Protein AF-A0A8H7LT06-F1 (afdb_monomer_lite)

Organism: NCBI:txid456999

InterPro domains:
  IPR001623 DnaJ domain [PF00226] (2-42)
  IPR001623 DnaJ domain [PS50076] (1-45)
  IPR001623 DnaJ domain [cd06257] (2-34)
  IPR018253 DnaJ domain, conserved site [PS00636] (22-41)
  IPR036869 Chaperone J-domain superfamily [G3DSA:1.10.287.110] (1-62)
  IPR036869 Chaperone J-domain superfamily [SSF46565] (3-57)
  IPR052812 Plant DnaJ domain-containing protein [PTHR44272] (6-114)

Structure (mmCIF, N/CA/C/O backbone):
data_AF-A0A8H7LT06-F1
#
_entry.id   AF-A0A8H7LT06-F1
#
loop_
_atom_site.group_PDB
_atom_site.id
_atom_site.type_symbol
_atom_site.label_atom_id
_atom_site.label_alt_id
_atom_site.label_comp_id
_atom_site.label_asym_id
_atom_site.label_entity_id
_atom_site.label_seq_id
_atom_site.pdbx_PDB_ins_code
_atom_site.Cartn_x
_atom_site.Cartn_y
_atom_site.Cartn_z
_atom_site.occupancy
_atom_site.B_iso_or_equiv
_atom_site.auth_seq_id
_atom_site.auth_comp_id
_atom_si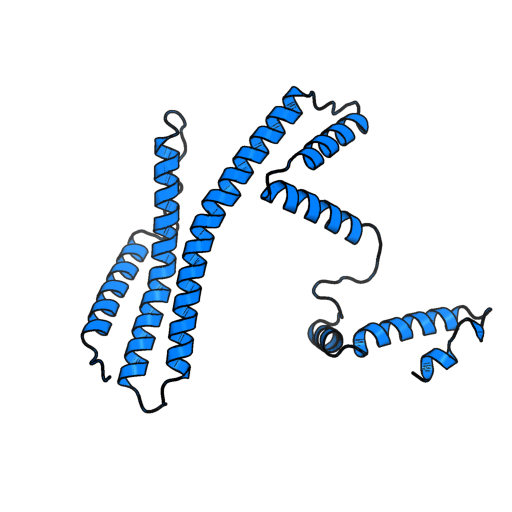te.auth_asym_id
_atom_site.auth_atom_id
_atom_site.pdbx_PDB_model_num
ATOM 1 N N . MET A 1 1 ? -26.380 -36.349 -7.186 1.00 56.47 1 MET A N 1
ATOM 2 C CA . MET A 1 1 ? -27.753 -36.186 -6.645 1.00 56.47 1 MET A CA 1
ATOM 3 C C . MET A 1 1 ? -28.389 -37.474 -6.086 1.00 56.47 1 MET A C 1
ATOM 5 O O . MET A 1 1 ? -29.193 -37.377 -5.169 1.00 56.47 1 MET A O 1
ATOM 9 N N . ASN A 1 2 ? -28.060 -38.679 -6.581 1.00 67.75 2 ASN A N 1
ATOM 10 C CA . ASN A 1 2 ? -28.778 -39.914 -6.198 1.00 67.75 2 ASN A CA 1
ATOM 11 C C . ASN A 1 2 ? -28.515 -40.418 -4.765 1.00 67.75 2 ASN A C 1
ATOM 13 O O . ASN A 1 2 ? -29.384 -41.060 -4.184 1.00 67.75 2 ASN A O 1
ATOM 17 N N . MET A 1 3 ? -27.361 -40.104 -4.169 1.00 68.69 3 MET A N 1
ATOM 18 C CA . MET A 1 3 ? -26.998 -40.601 -2.833 1.00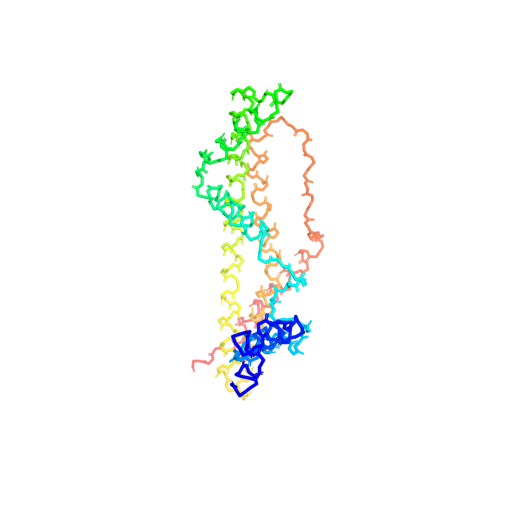 68.69 3 MET A CA 1
ATOM 19 C C . MET A 1 3 ? -27.694 -39.832 -1.691 1.00 68.69 3 MET A C 1
ATOM 21 O O . MET A 1 3 ? -28.082 -40.449 -0.704 1.00 68.69 3 MET A O 1
ATOM 25 N N . CYS A 1 4 ? -27.984 -38.530 -1.845 1.00 68.50 4 CYS A N 1
ATOM 26 C CA . CYS A 1 4 ? -28.682 -37.746 -0.809 1.00 68.50 4 CYS A CA 1
ATOM 27 C C . CYS A 1 4 ? -30.119 -38.239 -0.585 1.00 68.50 4 CYS A C 1
ATOM 29 O O . CYS A 1 4 ? -30.617 -38.223 0.533 1.00 68.50 4 CYS A O 1
ATOM 31 N N . ARG A 1 5 ? -30.768 -38.761 -1.636 1.00 75.19 5 ARG A N 1
ATOM 32 C CA . ARG A 1 5 ? -32.115 -39.360 -1.562 1.00 75.19 5 ARG A CA 1
ATOM 33 C C . ARG A 1 5 ? -32.135 -40.741 -0.894 1.00 75.19 5 ARG A C 1
ATOM 35 O O . ARG A 1 5 ? -33.222 -41.236 -0.585 1.00 75.19 5 ARG A O 1
ATOM 42 N N . ARG A 1 6 ? -30.967 -41.378 -0.729 1.00 77.69 6 ARG A N 1
ATOM 43 C CA . ARG A 1 6 ? -30.804 -42.699 -0.096 1.00 77.69 6 ARG A CA 1
ATOM 44 C C . ARG A 1 6 ? -30.549 -42.605 1.404 1.00 77.69 6 ARG A C 1
ATOM 46 O O . ARG A 1 6 ? -30.940 -43.524 2.100 1.00 77.69 6 ARG A O 1
ATOM 53 N N . CYS A 1 7 ? -29.952 -41.516 1.882 1.00 74.94 7 CYS A N 1
ATOM 54 C CA . CYS A 1 7 ? -29.653 -41.311 3.305 1.00 74.94 7 CYS A CA 1
ATOM 55 C C . CYS A 1 7 ? -30.493 -40.186 3.929 1.00 74.94 7 CYS A C 1
ATOM 57 O O . CYS A 1 7 ? -30.133 -39.664 4.974 1.00 74.94 7 CYS A O 1
ATOM 59 N N . HIS A 1 8 ? -31.570 -39.756 3.266 1.00 80.50 8 HIS A N 1
ATOM 60 C CA . HIS A 1 8 ? -32.368 -38.630 3.739 1.00 80.50 8 HIS A CA 1
ATOM 61 C C . HIS A 1 8 ? -33.003 -38.956 5.105 1.00 80.50 8 HIS A C 1
ATOM 63 O O . HIS A 1 8 ? -33.613 -40.025 5.221 1.00 80.50 8 HIS A O 1
ATOM 69 N N . PRO A 1 9 ? -32.914 -38.057 6.103 1.00 80.00 9 PRO A N 1
ATOM 70 C CA . PRO A 1 9 ? -33.387 -38.324 7.466 1.00 80.00 9 PRO A CA 1
ATOM 71 C C . PRO A 1 9 ? -34.885 -38.664 7.525 1.00 80.00 9 PRO A C 1
ATOM 73 O O . PRO A 1 9 ? -35.295 -39.492 8.326 1.00 80.00 9 PRO A O 1
ATOM 76 N N . ASP A 1 10 ? -35.683 -38.123 6.602 1.00 83.00 10 ASP A N 1
ATOM 77 C CA . ASP A 1 10 ? -37.120 -38.425 6.458 1.00 83.00 10 ASP A CA 1
ATOM 78 C C . ASP A 1 10 ? -37.425 -39.907 6.159 1.00 83.00 10 ASP A C 1
ATOM 80 O O . ASP A 1 10 ? -38.465 -40.429 6.541 1.00 83.00 10 ASP A O 1
ATOM 84 N N . LYS A 1 11 ? -36.507 -40.626 5.497 1.00 79.12 11 LYS A N 1
ATOM 85 C CA . LYS A 1 11 ? -36.688 -42.059 5.203 1.00 79.12 11 LYS A CA 1
ATOM 86 C C . LYS A 1 11 ? -36.216 -42.971 6.331 1.00 79.12 11 LYS A C 1
ATOM 88 O O . LYS A 1 11 ? -36.628 -44.126 6.377 1.00 79.12 11 LYS A O 1
ATOM 93 N N . PHE A 1 12 ? -35.338 -42.473 7.199 1.00 77.00 12 PHE A N 1
ATOM 94 C CA . PHE A 1 12 ? -34.706 -43.244 8.269 1.00 77.00 12 PHE A CA 1
ATOM 95 C C . PHE A 1 12 ? -34.648 -42.419 9.568 1.00 77.00 12 PHE A C 1
ATOM 97 O O . PHE A 1 12 ? -33.559 -42.089 10.036 1.00 77.00 12 PHE A O 1
ATOM 104 N N . PRO A 1 13 ? -35.805 -42.073 10.163 1.00 73.25 13 PRO A N 1
ATOM 105 C CA . PRO A 1 13 ? -35.871 -41.152 11.303 1.00 73.25 13 PRO A CA 1
ATOM 106 C C . PRO A 1 13 ? -35.233 -41.699 12.591 1.00 73.25 13 PRO A C 1
ATOM 108 O O . PRO A 1 13 ? -34.804 -40.919 13.435 1.00 73.25 13 PRO A O 1
ATOM 111 N N . ASN A 1 14 ? -35.120 -43.024 12.731 1.00 75.62 14 ASN A N 1
ATOM 112 C CA . ASN A 1 14 ? -34.588 -43.681 13.933 1.00 75.62 14 ASN A CA 1
ATOM 113 C C . ASN A 1 14 ? -33.136 -44.168 13.777 1.00 75.62 14 ASN A C 1
ATOM 115 O O . ASN A 1 14 ? -32.608 -44.805 14.685 1.00 75.62 14 ASN A O 1
ATOM 119 N N . GLU A 1 15 ? -32.489 -43.889 12.640 1.00 81.88 15 GLU A N 1
ATOM 120 C CA . GLU A 1 15 ? -31.144 -44.381 12.334 1.00 81.88 15 GLU A CA 1
ATOM 121 C C . GLU A 1 15 ? -30.130 -43.221 12.398 1.00 81.88 15 GLU A C 1
ATOM 123 O O . GLU A 1 15 ? -29.965 -42.478 11.423 1.00 81.88 15 GLU A O 1
ATOM 128 N N . PRO A 1 16 ? -29.403 -43.035 13.514 1.00 79.69 16 PRO A N 1
ATOM 129 C CA . PRO A 1 16 ? -28.494 -41.896 13.675 1.00 79.69 16 PRO A CA 1
ATOM 130 C C . PRO A 1 16 ? -27.351 -41.895 12.645 1.00 79.69 16 PRO A C 1
ATOM 132 O O . PRO A 1 16 ? -26.866 -40.836 12.241 1.00 79.69 16 PRO A O 1
ATOM 135 N N . LEU A 1 17 ? -26.952 -43.074 12.154 1.00 79.94 17 LEU A N 1
ATOM 136 C CA . LEU A 1 17 ? -25.915 -43.221 11.131 1.00 79.94 17 LEU A CA 1
ATOM 137 C C . LEU A 1 17 ? -26.340 -42.654 9.767 1.00 79.94 17 LEU A C 1
ATOM 139 O O . LEU A 1 17 ? -25.490 -42.144 9.030 1.00 79.94 17 LEU A O 1
ATOM 143 N N . ALA A 1 18 ? -27.636 -42.684 9.437 1.00 79.94 18 ALA A N 1
ATOM 144 C CA . ALA A 1 18 ? -28.153 -42.122 8.190 1.00 79.94 18 ALA A CA 1
ATOM 145 C C . ALA A 1 18 ? -28.014 -40.592 8.172 1.00 79.94 18 ALA A C 1
ATOM 147 O O . ALA A 1 18 ? -27.566 -40.024 7.173 1.00 79.94 18 ALA A O 1
ATOM 148 N N . THR A 1 19 ? -28.289 -39.939 9.303 1.00 79.06 19 THR A N 1
ATOM 149 C CA . THR A 1 19 ? -28.116 -38.490 9.483 1.00 79.06 19 THR A CA 1
ATOM 150 C C . THR A 1 19 ? -26.653 -38.076 9.338 1.00 79.06 19 THR A C 1
ATOM 152 O O . THR A 1 19 ? -26.348 -37.138 8.600 1.00 79.06 19 THR A O 1
ATOM 155 N N . VAL A 1 20 ? -25.725 -38.814 9.958 1.00 81.31 20 VAL A N 1
ATOM 156 C CA . VAL A 1 20 ? -24.280 -38.551 9.825 1.00 81.31 20 VAL A CA 1
ATOM 157 C C . VAL A 1 20 ? -23.819 -38.733 8.376 1.00 81.31 20 VAL A C 1
ATOM 159 O O . VAL A 1 20 ? -23.067 -37.912 7.845 1.00 81.31 20 VAL A O 1
ATOM 162 N N . ALA A 1 21 ? -24.286 -39.784 7.699 1.00 82.88 21 ALA A N 1
ATOM 163 C CA . ALA A 1 21 ? -23.972 -40.010 6.292 1.00 82.88 21 ALA A CA 1
ATOM 164 C C . ALA A 1 21 ? -24.520 -38.887 5.392 1.00 82.88 21 ALA A C 1
ATOM 166 O O . ALA A 1 21 ? -23.824 -38.434 4.481 1.00 82.88 21 ALA A O 1
ATOM 167 N N . PHE A 1 22 ? -25.733 -38.397 5.664 1.00 83.12 22 PHE A N 1
ATOM 168 C CA . PHE A 1 22 ? -26.338 -37.284 4.935 1.00 83.12 22 PHE A CA 1
ATOM 169 C C . PHE A 1 22 ? -25.562 -35.977 5.117 1.00 83.12 22 PHE A C 1
ATOM 171 O O . PHE A 1 22 ? -25.325 -35.264 4.140 1.00 83.12 22 PHE A O 1
ATOM 178 N N . GLN A 1 23 ? -25.120 -35.682 6.340 1.00 82.88 23 GLN A N 1
ATOM 179 C CA . GLN A 1 23 ? -24.294 -34.511 6.638 1.00 82.88 23 GLN A CA 1
ATOM 180 C C . GLN A 1 23 ? -22.964 -34.559 5.878 1.00 82.88 23 GLN A C 1
ATOM 182 O O . GLN A 1 23 ? -22.628 -33.611 5.167 1.00 82.88 23 GLN A O 1
ATOM 187 N N . LYS A 1 24 ? -22.251 -35.694 5.934 1.00 82.94 24 LYS A N 1
ATOM 188 C CA . LYS A 1 24 ? -20.988 -35.886 5.198 1.00 82.94 24 LYS A CA 1
ATOM 189 C C . LYS A 1 24 ? -21.166 -35.715 3.693 1.00 82.94 24 LYS A C 1
ATOM 191 O O . LYS A 1 24 ? -20.345 -35.085 3.032 1.00 82.94 24 LYS A O 1
ATOM 196 N N . LEU A 1 25 ? -22.252 -36.255 3.148 1.00 84.31 25 LEU A N 1
ATOM 197 C CA . LEU A 1 25 ? -22.541 -36.165 1.723 1.00 84.31 25 LEU A CA 1
ATOM 198 C C . LEU A 1 25 ? -22.924 -34.741 1.293 1.00 84.31 25 LEU A C 1
ATOM 200 O O . LEU A 1 25 ? -22.527 -34.300 0.216 1.00 84.31 25 LEU A O 1
ATOM 204 N N . SER A 1 26 ? -23.666 -34.022 2.136 1.00 81.56 26 SER A N 1
ATOM 205 C CA . SER A 1 26 ? -24.045 -32.626 1.894 1.00 81.56 26 SER A CA 1
ATOM 206 C C . SER A 1 26 ? -22.821 -31.712 1.898 1.00 81.56 26 SER A C 1
ATOM 208 O O . SER A 1 26 ? -22.691 -30.866 1.015 1.00 81.56 26 SER A O 1
ATOM 210 N N . TYR A 1 27 ? -21.887 -31.942 2.826 1.00 81.00 27 TYR A N 1
ATOM 211 C CA . TYR A 1 27 ? -20.600 -31.249 2.866 1.00 81.00 27 TYR A CA 1
ATOM 212 C C . TYR A 1 27 ? -19.743 -31.553 1.629 1.00 81.00 27 TYR A C 1
ATOM 214 O O . TYR A 1 27 ? -19.271 -30.643 0.956 1.00 81.00 27 TYR A O 1
ATOM 222 N N . ALA A 1 28 ? -19.596 -32.829 1.260 1.00 85.81 28 ALA A N 1
ATOM 223 C CA . ALA A 1 28 ? -18.846 -33.195 0.058 1.00 85.81 28 ALA A CA 1
ATOM 224 C C . ALA A 1 28 ? -19.434 -32.538 -1.202 1.00 85.81 28 ALA A C 1
ATOM 226 O O . ALA A 1 28 ? -18.695 -32.076 -2.069 1.00 85.81 28 ALA A O 1
ATOM 227 N N . TYR A 1 29 ? -20.764 -32.458 -1.298 1.00 84.50 29 TYR A N 1
ATOM 228 C CA . TYR A 1 29 ? -21.418 -31.794 -2.418 1.00 84.50 29 TYR A CA 1
ATOM 229 C C . TYR A 1 29 ? -21.155 -30.285 -2.431 1.00 84.50 29 TYR A C 1
ATOM 231 O O . TYR A 1 29 ? -20.789 -29.780 -3.483 1.00 84.50 29 TYR A O 1
ATOM 239 N N . SER A 1 30 ? -21.272 -29.576 -1.303 1.00 82.62 30 SER A N 1
ATOM 240 C CA . SER A 1 30 ? -21.053 -28.119 -1.256 1.00 82.62 30 SER A CA 1
ATOM 241 C C . SER A 1 30 ? -19.624 -27.703 -1.631 1.00 82.62 30 SER A C 1
ATOM 243 O O . SER A 1 30 ? -19.417 -26.602 -2.145 1.00 82.62 30 SER A O 1
ATOM 245 N N . VAL A 1 31 ? -18.650 -28.592 -1.414 1.00 82.44 31 VAL A N 1
ATOM 246 C CA . VAL A 1 31 ? -17.250 -28.415 -1.818 1.00 82.44 31 VAL A CA 1
ATOM 247 C C . VAL A 1 31 ? -17.033 -28.768 -3.289 1.00 82.44 31 VAL A C 1
ATOM 249 O O . VAL A 1 31 ? -16.426 -27.999 -4.029 1.00 82.44 31 VAL A O 1
ATOM 252 N N . LEU A 1 32 ? -17.520 -29.931 -3.728 1.00 84.69 32 LEU A N 1
ATOM 253 C CA . LEU A 1 32 ? -17.211 -30.472 -5.055 1.00 84.69 32 LEU A CA 1
ATOM 254 C C . LEU A 1 32 ? -18.129 -29.947 -6.167 1.00 84.69 32 LEU A C 1
ATOM 256 O O . LEU A 1 32 ? -17.790 -30.096 -7.341 1.00 84.69 32 LEU A O 1
ATOM 260 N N . SER A 1 33 ? -19.280 -29.354 -5.830 1.00 85.50 33 SER A N 1
ATOM 261 C CA . SER A 1 33 ? -20.216 -28.795 -6.814 1.00 85.50 33 SER A CA 1
ATOM 262 C C . SER A 1 33 ? -19.709 -27.504 -7.453 1.00 85.50 33 SER A C 1
ATOM 264 O O . SER A 1 33 ? -20.085 -27.197 -8.581 1.00 85.50 33 SER A O 1
ATOM 266 N N . ASP A 1 34 ? -18.873 -26.742 -6.743 1.00 83.88 34 ASP A N 1
ATOM 267 C CA . ASP A 1 34 ? -18.268 -25.508 -7.241 1.00 83.88 34 ASP A CA 1
ATOM 268 C C . ASP A 1 34 ? -16.826 -25.777 -7.698 1.00 83.88 34 ASP A C 1
ATOM 270 O O . ASP A 1 34 ? -15.968 -26.189 -6.915 1.00 83.88 34 ASP A O 1
ATOM 274 N N . ASN A 1 35 ? -16.540 -25.505 -8.976 1.00 84.06 35 ASN A N 1
ATOM 275 C CA . ASN A 1 35 ? -15.214 -25.696 -9.570 1.00 84.06 35 ASN A CA 1
ATOM 276 C C . ASN A 1 35 ? -14.108 -24.916 -8.845 1.00 84.06 35 ASN A C 1
ATOM 278 O O . ASN A 1 35 ? -12.959 -25.363 -8.826 1.00 84.06 35 ASN A O 1
ATOM 282 N N . ARG A 1 36 ? -14.424 -23.762 -8.249 1.00 77.81 36 ARG A N 1
ATOM 283 C CA . ARG A 1 36 ? -13.451 -22.963 -7.498 1.00 77.81 36 ARG A CA 1
ATOM 284 C C . ARG A 1 36 ? -13.118 -23.613 -6.155 1.00 77.81 36 ARG A C 1
ATOM 286 O O . ARG A 1 36 ? -11.940 -23.750 -5.835 1.00 77.81 36 ARG A O 1
ATOM 293 N N . LYS A 1 37 ? -14.134 -24.040 -5.398 1.00 78.12 37 LYS A N 1
ATOM 294 C CA . LYS A 1 37 ? -13.964 -24.697 -4.088 1.00 78.12 37 LYS A CA 1
ATOM 295 C C . LYS A 1 37 ? -13.303 -26.065 -4.215 1.00 78.12 37 LYS A C 1
ATOM 297 O O . LYS A 1 37 ? -12.428 -26.398 -3.421 1.00 78.12 37 LYS A O 1
ATOM 302 N N . ARG A 1 38 ? -13.642 -26.808 -5.270 1.00 85.75 38 ARG A N 1
ATOM 303 C CA . ARG A 1 38 ? -12.991 -28.073 -5.612 1.00 85.75 38 ARG A CA 1
ATOM 304 C C . ARG A 1 38 ? -11.494 -27.901 -5.850 1.00 85.75 38 ARG A C 1
ATOM 306 O O . ARG A 1 38 ? -10.708 -28.610 -5.239 1.00 85.75 38 ARG A O 1
ATOM 313 N N . ARG A 1 39 ? -11.094 -26.934 -6.685 1.00 82.00 39 ARG A N 1
ATOM 314 C CA . ARG A 1 39 ? -9.668 -26.656 -6.929 1.00 82.00 39 ARG A CA 1
ATOM 315 C C . ARG A 1 39 ? -8.923 -26.319 -5.644 1.00 82.00 39 ARG A C 1
ATOM 317 O O . ARG A 1 39 ? -7.794 -26.754 -5.487 1.00 82.00 39 ARG A O 1
ATOM 324 N N . LEU A 1 40 ? -9.555 -25.568 -4.744 1.00 79.00 40 LEU A N 1
ATOM 325 C CA . LEU A 1 40 ? -8.951 -25.190 -3.470 1.00 79.00 40 LEU A CA 1
ATOM 326 C C . LEU A 1 40 ? -8.777 -26.390 -2.527 1.00 79.00 40 LEU A C 1
ATOM 328 O O . LEU A 1 40 ? -7.721 -26.542 -1.918 1.00 79.00 40 LEU A O 1
ATOM 332 N N . TYR A 1 41 ? -9.777 -27.274 -2.474 1.00 80.25 41 TYR A N 1
ATOM 333 C CA . TYR A 1 41 ? -9.698 -28.541 -1.748 1.00 80.25 41 TYR A CA 1
ATOM 334 C C . TYR A 1 41 ? -8.596 -29.448 -2.301 1.00 80.25 41 TYR A C 1
ATOM 336 O O . TYR A 1 41 ? -7.799 -29.980 -1.532 1.00 80.25 41 TYR A O 1
ATOM 344 N N . ASP A 1 42 ? -8.505 -29.566 -3.626 1.00 84.75 42 ASP A N 1
ATOM 345 C CA . ASP A 1 42 ? -7.505 -30.400 -4.295 1.00 84.75 42 ASP A CA 1
ATOM 346 C C . ASP A 1 42 ? -6.067 -29.886 -4.062 1.00 84.75 42 ASP A C 1
ATOM 348 O O . ASP A 1 42 ? -5.135 -30.687 -4.026 1.00 84.75 42 ASP A O 1
ATOM 352 N N . THR A 1 43 ? -5.863 -28.572 -3.876 1.00 76.75 43 THR A N 1
ATOM 353 C CA . THR A 1 43 ? -4.531 -27.992 -3.617 1.00 76.75 43 THR A CA 1
ATOM 354 C C . THR A 1 43 ? -4.152 -27.939 -2.140 1.00 76.75 43 THR A C 1
ATOM 356 O O . THR A 1 43 ? -2.983 -28.128 -1.814 1.00 76.75 43 THR A O 1
ATOM 359 N N . ASN A 1 44 ? -5.108 -27.667 -1.246 1.00 74.00 44 ASN A N 1
ATOM 360 C CA . ASN A 1 44 ? -4.826 -27.351 0.161 1.00 74.00 44 ASN A CA 1
ATOM 361 C C . ASN A 1 44 ? -5.307 -28.437 1.136 1.00 74.00 44 ASN A C 1
ATOM 363 O O . ASN A 1 44 ? -5.055 -28.339 2.335 1.00 74.00 44 ASN A O 1
ATOM 367 N N . GLY A 1 45 ? -6.045 -29.440 0.651 1.00 70.19 45 GLY A N 1
ATOM 368 C CA . GLY A 1 45 ? -6.763 -30.411 1.481 1.00 70.19 45 GLY A CA 1
ATOM 369 C C . GLY A 1 45 ? -8.020 -29.845 2.157 1.00 70.19 45 GLY A C 1
ATOM 370 O O . GLY A 1 45 ? -8.709 -30.572 2.872 1.00 70.19 45 GLY A O 1
ATOM 371 N N . THR A 1 46 ? -8.339 -28.564 1.940 1.00 63.72 46 THR A N 1
ATOM 372 C CA . THR A 1 46 ? -9.480 -27.849 2.530 1.00 63.72 46 THR A CA 1
ATOM 373 C C . THR A 1 46 ? -10.152 -26.940 1.503 1.00 63.72 46 THR A C 1
ATOM 375 O O . THR A 1 46 ? -9.512 -26.330 0.652 1.00 63.72 46 THR A O 1
ATOM 378 N N . ALA A 1 47 ? -11.481 -26.861 1.561 1.00 57.09 47 ALA A N 1
ATOM 379 C CA . ALA A 1 47 ? -12.298 -26.160 0.568 1.00 57.09 47 ALA A CA 1
ATOM 380 C C . ALA A 1 47 ? -12.398 -24.639 0.775 1.00 57.09 47 ALA A C 1
ATOM 382 O O . ALA A 1 47 ? -13.030 -23.958 -0.032 1.00 57.09 47 ALA A O 1
ATOM 383 N N . GLU A 1 48 ? -11.805 -24.119 1.851 1.00 55.22 48 GLU A N 1
ATOM 384 C CA . GLU A 1 48 ? -11.849 -22.714 2.258 1.00 55.22 48 GLU A CA 1
ATOM 385 C C . GLU A 1 48 ? -10.414 -22.170 2.363 1.00 55.22 48 GLU A C 1
ATOM 387 O O . GLU A 1 48 ? -9.529 -22.864 2.881 1.00 55.22 48 GLU A O 1
ATOM 392 N N . PRO A 1 49 ? -10.141 -20.943 1.883 1.00 41.50 49 PRO A N 1
ATOM 393 C CA . PRO A 1 49 ? -8.808 -20.365 1.941 1.00 41.50 49 PRO A CA 1
ATOM 394 C C . PRO A 1 49 ? -8.515 -19.970 3.395 1.00 41.50 49 PRO A C 1
ATOM 396 O O . PRO A 1 49 ? -8.902 -18.897 3.841 1.00 41.50 49 PRO A O 1
ATOM 399 N N . GLY A 1 50 ? -7.856 -20.870 4.135 1.00 52.12 50 GLY A N 1
ATOM 400 C CA . GLY A 1 50 ? -7.460 -20.665 5.535 1.00 52.12 50 GLY A CA 1
ATOM 401 C C . GLY A 1 50 ? -8.319 -21.367 6.598 1.00 52.12 50 GLY A C 1
ATOM 402 O O . GLY A 1 50 ? -8.290 -20.950 7.750 1.00 52.12 50 GLY A O 1
ATOM 403 N N . GLY A 1 51 ? -9.090 -22.405 6.256 1.00 38.12 51 GLY A N 1
ATOM 404 C CA . GLY A 1 51 ? -10.055 -23.005 7.189 1.00 38.12 51 GLY A CA 1
ATOM 405 C C . GLY A 1 51 ? -9.598 -24.296 7.865 1.00 38.12 51 GLY A C 1
ATOM 406 O O . GLY A 1 51 ? -9.582 -25.352 7.233 1.00 38.12 51 GLY A O 1
ATOM 407 N N . ALA A 1 52 ? -9.317 -24.207 9.166 1.00 40.38 52 ALA A N 1
ATOM 408 C CA . ALA A 1 52 ? -9.456 -25.313 10.102 1.00 40.38 52 ALA A CA 1
ATOM 409 C C . ALA A 1 52 ? -10.908 -25.824 10.118 1.00 40.38 52 ALA A C 1
ATOM 411 O O . ALA A 1 52 ? -11.858 -25.108 9.809 1.00 40.38 52 ALA A O 1
ATOM 412 N N . GLN A 1 53 ? -11.045 -27.095 10.457 1.00 41.53 53 GLN A N 1
ATOM 413 C CA . GLN A 1 53 ? -12.296 -27.820 10.601 1.00 41.53 53 GLN A CA 1
ATOM 414 C C . GLN A 1 53 ? -13.179 -27.179 11.696 1.00 41.53 53 GLN A C 1
ATOM 416 O O . GLN A 1 53 ? -12.678 -26.846 12.766 1.00 41.53 53 GLN A O 1
ATOM 421 N N . ASP A 1 54 ? -14.481 -27.081 11.412 1.00 38.19 54 ASP A N 1
ATOM 422 C CA . ASP A 1 54 ? -15.599 -26.766 12.317 1.00 38.19 54 ASP A CA 1
ATOM 423 C C . ASP A 1 54 ? -15.863 -25.299 12.742 1.00 38.19 54 ASP A C 1
ATOM 425 O O . ASP A 1 54 ? -14.975 -24.530 13.091 1.00 38.19 54 ASP A O 1
ATOM 429 N N . MET A 1 55 ? -17.171 -24.987 12.805 1.00 40.97 55 MET A N 1
ATOM 430 C CA . MET A 1 55 ? -17.835 -23.846 13.465 1.00 40.97 55 MET A CA 1
ATOM 431 C C . MET A 1 55 ? -18.233 -22.626 12.603 1.00 40.97 55 MET A C 1
ATOM 433 O O . MET A 1 55 ? -17.630 -21.559 12.655 1.00 40.97 55 MET A O 1
ATOM 437 N N . HIS A 1 56 ? -19.403 -22.714 11.956 1.00 55.50 56 HIS A N 1
ATOM 438 C CA . HIS A 1 56 ? -20.304 -21.555 11.919 1.00 55.50 56 HIS A CA 1
ATOM 439 C C . HIS A 1 56 ? -20.716 -21.228 13.367 1.00 55.50 56 HIS A C 1
ATOM 441 O O . HIS A 1 56 ? -21.586 -21.892 13.924 1.00 55.50 56 HIS A O 1
ATOM 447 N N . GLY A 1 57 ? -20.073 -20.251 14.008 1.00 57.94 57 GLY A N 1
ATOM 448 C CA . GLY A 1 57 ? -20.380 -19.886 15.394 1.00 57.94 57 GLY A CA 1
ATOM 449 C C . GLY A 1 57 ? -19.308 -18.998 16.013 1.00 57.94 57 GLY A C 1
ATOM 450 O O . GLY A 1 57 ? -18.133 -19.343 16.004 1.00 57.94 57 GLY A O 1
ATOM 451 N N . ALA A 1 58 ? -19.729 -17.847 16.539 1.00 58.75 58 ALA A N 1
ATOM 452 C CA . ALA A 1 58 ? -18.943 -16.839 17.263 1.00 58.75 58 ALA A CA 1
ATOM 453 C C . ALA A 1 58 ? -17.773 -16.166 16.510 1.00 58.75 58 ALA A C 1
ATOM 455 O O . ALA A 1 58 ? -17.727 -14.940 16.494 1.00 58.75 58 ALA A O 1
ATOM 456 N N . ASN A 1 59 ? -16.873 -16.902 15.850 1.00 65.12 59 ASN A N 1
ATOM 457 C CA . ASN A 1 59 ? -15.696 -16.331 15.180 1.00 65.12 59 ASN A CA 1
ATOM 458 C C . ASN A 1 59 ? -16.047 -15.520 13.927 1.00 65.12 59 ASN A C 1
ATOM 460 O O . ASN A 1 59 ? -15.481 -14.452 13.726 1.00 65.12 59 ASN A O 1
ATOM 464 N N . ASP A 1 60 ? -17.020 -15.959 13.125 1.00 74.50 60 ASP A N 1
ATOM 465 C CA . ASP A 1 60 ? -17.524 -15.163 11.993 1.00 74.50 60 ASP A CA 1
ATOM 466 C C . ASP A 1 60 ? -18.200 -13.871 12.470 1.00 74.50 60 ASP A C 1
ATOM 468 O O . ASP A 1 60 ? -18.050 -12.813 11.859 1.00 74.50 60 ASP A O 1
ATOM 472 N N . THR A 1 61 ? -18.928 -13.940 13.586 1.00 79.62 61 THR A N 1
ATOM 473 C CA . THR A 1 61 ? -19.585 -12.779 14.196 1.00 79.62 61 THR A CA 1
ATOM 474 C C . THR A 1 61 ? -18.554 -11.802 14.750 1.00 79.62 61 THR A C 1
ATOM 476 O O . THR A 1 61 ? -18.638 -10.608 14.478 1.00 79.62 61 THR A O 1
ATOM 479 N N . LEU A 1 62 ? -17.549 -12.308 15.468 1.00 80.75 62 LEU A N 1
ATOM 480 C CA . LEU A 1 62 ? -16.433 -11.521 15.981 1.00 80.75 62 LEU A CA 1
ATOM 481 C C . LEU A 1 62 ? -15.653 -10.881 14.832 1.00 80.75 62 LEU A C 1
ATOM 483 O O . LEU A 1 62 ? -15.408 -9.682 14.877 1.00 80.75 62 LEU A O 1
ATOM 487 N N . ASN A 1 63 ? -15.339 -11.628 13.771 1.00 84.56 63 ASN A N 1
ATOM 488 C CA . ASN A 1 63 ? -14.665 -11.088 12.592 1.00 84.56 63 ASN A CA 1
ATOM 489 C C . ASN A 1 63 ? -15.478 -9.968 11.935 1.00 84.56 63 ASN A C 1
ATOM 491 O O . ASN A 1 63 ? -14.906 -8.954 11.559 1.00 84.56 63 ASN A O 1
ATOM 495 N N . ARG A 1 64 ? -16.807 -10.094 11.833 1.00 82.06 64 ARG A N 1
ATOM 496 C CA . ARG A 1 64 ? -17.663 -9.015 11.304 1.00 82.06 64 ARG A CA 1
ATOM 497 C C . ARG A 1 64 ? -17.635 -7.763 12.175 1.00 82.06 64 ARG A C 1
ATOM 499 O O . ARG A 1 64 ? -17.554 -6.667 11.634 1.00 82.06 64 ARG A O 1
ATOM 506 N N . VAL A 1 65 ? -17.681 -7.922 13.496 1.00 83.31 65 VAL A N 1
ATOM 507 C CA . VAL A 1 65 ? -17.595 -6.798 14.441 1.00 83.31 65 VAL A CA 1
ATOM 508 C C . VAL A 1 65 ? -16.216 -6.143 14.381 1.00 83.31 65 VAL A C 1
ATOM 510 O O . VAL A 1 65 ? -16.128 -4.924 14.306 1.00 83.31 65 VAL A O 1
ATOM 513 N N . LEU A 1 66 ? -15.140 -6.934 14.336 1.00 85.56 66 LEU A N 1
ATOM 514 C CA . LEU A 1 66 ? -13.782 -6.416 14.168 1.00 85.56 66 LEU A CA 1
ATOM 515 C C . LEU A 1 66 ? -13.615 -5.672 12.842 1.00 85.56 66 LEU A C 1
ATOM 517 O O . LEU A 1 66 ? -13.002 -4.611 12.820 1.00 85.56 66 LEU A O 1
ATOM 521 N N . LEU A 1 67 ? -14.172 -6.198 11.748 1.00 85.69 67 LEU A N 1
ATOM 522 C CA . LEU A 1 67 ? -14.143 -5.533 10.446 1.00 85.69 67 LEU A CA 1
ATOM 523 C C . LEU A 1 67 ? -14.933 -4.220 10.454 1.00 85.69 67 LEU A C 1
ATOM 525 O O . LEU A 1 67 ? -14.475 -3.262 9.843 1.00 85.69 67 LEU A O 1
ATOM 529 N N . ALA A 1 68 ? -16.072 -4.160 11.150 1.00 84.50 68 ALA A N 1
ATOM 530 C CA . ALA A 1 68 ? -16.845 -2.928 11.310 1.00 84.50 68 ALA A CA 1
ATOM 531 C C . ALA A 1 68 ? -16.064 -1.877 12.114 1.00 84.50 68 ALA A C 1
ATOM 533 O O . ALA A 1 68 ? -15.882 -0.767 11.639 1.00 84.50 68 ALA A O 1
ATOM 534 N N . ILE A 1 69 ? -15.488 -2.260 13.259 1.00 86.75 69 ILE A N 1
ATOM 535 C CA . ILE A 1 69 ? -14.638 -1.372 14.071 1.00 86.75 69 ILE A CA 1
ATOM 536 C C . ILE A 1 69 ? -13.432 -0.875 13.267 1.00 86.75 69 ILE A C 1
ATOM 538 O O . ILE A 1 69 ? -13.036 0.281 13.379 1.00 86.75 69 ILE A O 1
ATOM 542 N N . TRP A 1 70 ? -12.831 -1.750 12.461 1.00 84.12 70 TRP A N 1
ATOM 543 C CA . TRP A 1 70 ? -11.711 -1.384 11.606 1.00 84.12 70 TRP A CA 1
ATOM 544 C C . TRP A 1 70 ? -12.120 -0.427 10.480 1.00 84.12 70 TRP A C 1
ATOM 546 O O . TRP A 1 70 ? -11.377 0.504 10.175 1.00 84.12 70 TRP A O 1
ATOM 556 N N . ALA A 1 71 ? -13.290 -0.634 9.873 1.00 84.62 71 ALA A N 1
ATOM 557 C CA . ALA A 1 71 ? -13.837 0.272 8.869 1.00 84.62 71 ALA A CA 1
ATOM 558 C C . ALA A 1 71 ? -14.137 1.652 9.473 1.00 84.62 71 ALA A C 1
ATOM 560 O O . ALA A 1 71 ? -13.650 2.647 8.947 1.00 84.62 71 ALA A O 1
ATOM 561 N N . ASP A 1 72 ? -14.812 1.698 10.621 1.00 86.00 72 ASP A N 1
ATOM 562 C CA . ASP A 1 72 ? -15.131 2.935 11.339 1.00 86.00 72 ASP A CA 1
ATOM 563 C C . ASP A 1 72 ? -13.853 3.686 11.753 1.00 86.00 72 ASP A C 1
ATOM 565 O O . ASP A 1 72 ? -13.723 4.888 11.515 1.00 86.00 72 ASP A O 1
ATOM 569 N N . PHE A 1 73 ? -12.840 2.963 12.251 1.00 88.50 73 PHE A N 1
ATOM 570 C CA . PHE A 1 73 ? -11.513 3.517 12.537 1.00 88.50 73 PHE A CA 1
ATOM 571 C C . PHE A 1 73 ? -10.885 4.185 11.305 1.00 88.50 73 PHE A C 1
ATOM 573 O O . PHE A 1 73 ? -10.335 5.283 11.403 1.00 88.50 73 PHE A O 1
ATOM 580 N N . LEU A 1 74 ? -10.954 3.545 10.134 1.00 83.88 74 LEU A N 1
ATOM 581 C CA . LEU A 1 74 ? -10.418 4.112 8.896 1.00 83.88 74 LEU A CA 1
ATOM 582 C C . LEU A 1 74 ? -11.252 5.297 8.393 1.00 83.88 74 LEU A C 1
ATOM 584 O O . LEU A 1 74 ? -10.671 6.292 7.951 1.00 83.88 74 LEU A O 1
ATOM 588 N N . ASP A 1 75 ? -12.575 5.252 8.525 1.00 83.75 75 ASP A N 1
ATOM 589 C CA . ASP A 1 75 ? -13.473 6.352 8.152 1.00 83.75 75 ASP A CA 1
ATOM 590 C C . ASP A 1 75 ? -13.395 7.532 9.136 1.00 83.75 75 ASP A C 1
ATOM 592 O O . ASP A 1 75 ? -13.690 8.670 8.770 1.00 83.75 75 ASP A O 1
ATOM 596 N N . GLY A 1 76 ? -12.848 7.303 10.332 1.00 83.94 76 GLY A N 1
ATOM 597 C CA . GLY A 1 76 ? -12.702 8.311 11.381 1.00 83.94 76 GLY A CA 1
ATOM 598 C C . GLY A 1 76 ? -13.953 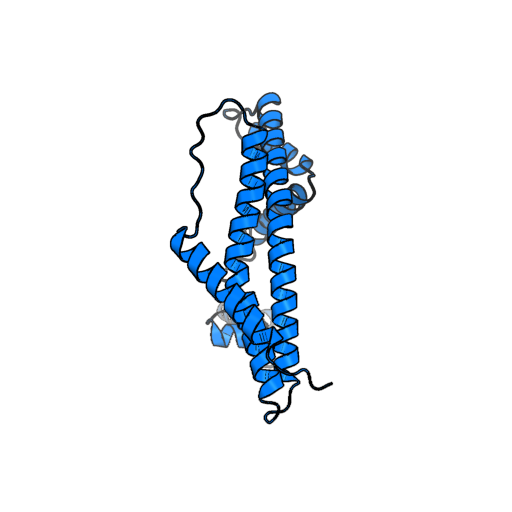8.469 12.242 1.00 83.94 76 GLY A C 1
ATOM 599 O O . GLY A 1 76 ? -14.058 9.454 12.972 1.00 83.94 76 GLY A O 1
ATOM 600 N N . ASP A 1 77 ? -14.881 7.516 12.164 1.00 86.69 77 ASP A N 1
ATOM 601 C CA . ASP A 1 77 ? -15.990 7.394 13.100 1.00 86.69 77 ASP A CA 1
ATOM 602 C C . ASP A 1 77 ? -15.528 6.546 14.290 1.00 86.69 77 ASP A C 1
ATOM 604 O O . ASP A 1 77 ? -15.137 5.390 14.156 1.00 86.69 77 ASP A O 1
ATOM 608 N N . PHE A 1 78 ? -15.526 7.134 15.482 1.00 87.25 78 PHE A N 1
ATOM 609 C CA . PHE A 1 78 ? -15.119 6.436 16.698 1.00 87.25 78 PHE A CA 1
ATOM 610 C C . PHE A 1 78 ? -16.288 6.224 17.664 1.00 87.25 78 PHE A C 1
ATOM 612 O O . PHE A 1 78 ? -16.057 5.799 18.798 1.00 87.25 78 PHE A O 1
ATOM 619 N N . GLU A 1 79 ? -17.537 6.480 17.255 1.00 83.75 79 GLU A N 1
ATOM 620 C CA . GLU A 1 79 ? -18.695 6.332 18.144 1.00 83.75 79 GLU A CA 1
ATOM 621 C C . GLU A 1 79 ? -18.909 4.877 18.576 1.00 83.75 79 GLU A C 1
ATOM 623 O O . GLU A 1 79 ? -19.131 4.614 19.761 1.00 83.75 79 GLU A O 1
ATOM 628 N N . LEU A 1 80 ? -18.737 3.896 17.678 1.00 81.69 80 LEU A N 1
ATOM 629 C CA . LEU A 1 80 ? -18.818 2.479 18.063 1.00 81.69 80 LEU A CA 1
ATOM 630 C C . LEU A 1 80 ? -17.686 2.069 19.015 1.00 81.69 80 LEU A C 1
ATOM 632 O O . LEU A 1 80 ? -17.918 1.314 19.960 1.00 81.69 80 LEU A O 1
ATOM 636 N N . ILE A 1 81 ? -16.478 2.603 18.818 1.00 84.62 81 ILE A N 1
ATOM 637 C CA . ILE A 1 81 ? -15.325 2.357 19.697 1.00 84.62 81 ILE A CA 1
ATOM 638 C C . ILE A 1 81 ? -15.574 2.968 21.082 1.00 84.62 81 ILE A C 1
ATOM 640 O O . ILE A 1 81 ? -15.326 2.322 22.103 1.00 84.62 81 ILE A O 1
ATOM 644 N N . LYS A 1 82 ? -16.128 4.184 21.129 1.00 85.19 82 LYS A N 1
ATOM 645 C CA . LYS A 1 82 ? -16.516 4.879 22.360 1.00 85.19 82 LYS A CA 1
ATOM 646 C C . LYS A 1 82 ? -17.608 4.122 23.116 1.00 85.19 82 LYS A C 1
ATOM 648 O O . LYS A 1 82 ? -17.477 3.914 24.323 1.00 85.19 82 LYS A O 1
ATOM 653 N N . MET A 1 83 ? -18.654 3.665 22.425 1.00 83.25 83 MET A N 1
ATOM 654 C CA . MET A 1 83 ? -19.710 2.842 23.024 1.00 83.25 83 MET A CA 1
ATOM 655 C C . MET A 1 83 ? -19.171 1.506 23.545 1.00 83.25 83 MET A C 1
ATOM 657 O O . MET A 1 83 ? -19.538 1.081 24.641 1.00 83.25 83 MET A O 1
ATOM 661 N N . LEU A 1 84 ? -18.253 0.871 22.814 1.00 82.88 84 LEU A N 1
ATOM 662 C CA . LEU A 1 84 ? -17.627 -0.376 23.243 1.00 82.88 84 LEU A CA 1
ATOM 663 C C . LEU A 1 84 ? -16.770 -0.173 24.501 1.00 82.88 84 LEU A C 1
ATOM 665 O O . LEU A 1 84 ? -16.939 -0.917 25.465 1.00 82.88 84 LEU A O 1
ATOM 669 N N . LEU A 1 85 ? -15.927 0.862 24.556 1.00 83.25 85 LEU A N 1
ATOM 670 C CA . LEU A 1 85 ? -15.125 1.190 25.745 1.00 83.25 85 LEU A CA 1
ATOM 671 C C . LEU A 1 85 ? -15.993 1.458 26.983 1.00 83.25 85 LEU A C 1
ATOM 673 O O . LEU A 1 85 ? -15.683 0.969 28.071 1.00 83.25 85 LEU A O 1
ATOM 677 N N . ARG A 1 86 ? -17.115 2.169 26.810 1.00 82.81 86 ARG A N 1
ATOM 678 C CA . ARG A 1 86 ? -18.099 2.396 27.879 1.00 82.81 86 ARG A CA 1
ATOM 679 C C . ARG A 1 86 ? -18.731 1.089 28.349 1.00 82.81 86 ARG A C 1
ATOM 681 O O . ARG A 1 86 ? -18.756 0.834 29.549 1.00 82.81 86 ARG A O 1
ATOM 688 N N . SER A 1 87 ? -19.127 0.216 27.421 1.00 82.75 87 SER A N 1
ATOM 689 C CA . SER A 1 87 ? -19.681 -1.100 27.768 1.00 82.75 87 SER A CA 1
ATOM 690 C C . SER A 1 87 ? -18.682 -1.979 28.535 1.00 82.75 87 SER A C 1
ATOM 692 O O . SER A 1 87 ? -19.053 -2.646 29.497 1.00 82.75 87 SER A O 1
ATOM 694 N N . PHE A 1 88 ? -17.389 -1.931 28.191 1.00 79.06 88 PHE A N 1
ATOM 695 C CA . PHE A 1 88 ? -16.341 -2.644 28.930 1.00 79.06 88 PHE A CA 1
ATOM 696 C C . PHE A 1 88 ? -16.157 -2.099 30.353 1.00 79.06 88 PHE A C 1
ATOM 698 O O . PHE A 1 88 ? -15.938 -2.879 31.284 1.00 79.06 88 PHE A O 1
ATOM 705 N N . GLY A 1 89 ? -16.280 -0.780 30.530 1.00 75.50 89 GLY A N 1
ATOM 706 C CA . GLY A 1 89 ? -16.260 -0.131 31.843 1.00 75.50 89 GLY A CA 1
ATOM 707 C C . GLY A 1 89 ? -17.459 -0.498 32.727 1.00 75.50 89 GLY A C 1
ATOM 708 O O . GLY A 1 89 ? -17.321 -0.570 33.949 1.00 75.50 89 GLY A O 1
ATOM 709 N N . GLU A 1 90 ? -18.615 -0.787 32.126 1.00 74.81 90 GLU A N 1
ATOM 710 C CA . GLU A 1 90 ? -19.814 -1.266 32.830 1.00 74.81 90 GLU A CA 1
ATOM 711 C C . GLU A 1 90 ? -19.715 -2.748 33.221 1.00 74.81 90 GLU A C 1
ATOM 713 O O . GLU A 1 90 ? -20.108 -3.125 34.326 1.00 74.81 90 GLU A O 1
ATOM 718 N N . VAL A 1 91 ? -19.144 -3.588 32.349 1.00 77.75 91 VAL A N 1
ATOM 719 C CA . VAL A 1 91 ? -18.976 -5.034 32.590 1.00 77.75 91 VAL A CA 1
ATOM 720 C C . VAL A 1 91 ? -17.931 -5.317 33.673 1.00 77.75 91 VAL A C 1
ATOM 722 O O . VAL A 1 91 ? -18.032 -6.325 34.376 1.00 77.75 91 VAL A O 1
ATOM 725 N N . ASN A 1 92 ? -16.941 -4.436 33.856 1.00 71.69 92 ASN A N 1
ATOM 726 C CA . ASN A 1 92 ? -15.952 -4.580 34.917 1.00 71.69 92 ASN A CA 1
ATOM 727 C C . ASN A 1 92 ? -15.826 -3.313 35.784 1.00 71.69 92 ASN A C 1
ATOM 729 O O . ASN A 1 92 ? -15.027 -2.429 35.471 1.00 71.69 92 ASN A O 1
ATOM 733 N N . PRO A 1 93 ? -16.496 -3.252 36.952 1.00 69.06 93 PRO A N 1
ATOM 734 C CA . PRO A 1 93 ? -16.467 -2.082 37.832 1.00 69.06 93 PRO A CA 1
ATOM 735 C C . PRO A 1 93 ? -15.092 -1.793 38.465 1.00 69.06 93 PRO A C 1
ATOM 737 O O . PRO A 1 93 ? -14.929 -0.748 39.094 1.00 69.06 93 PRO A O 1
ATOM 740 N N . LYS A 1 94 ? -14.099 -2.686 38.311 1.00 65.56 94 LYS A N 1
ATOM 741 C CA . LYS A 1 94 ? -12.689 -2.432 38.677 1.00 65.56 94 LYS A CA 1
ATOM 742 C C . LYS A 1 94 ? -11.906 -1.690 37.584 1.00 65.56 94 LYS A C 1
ATOM 744 O O . LYS A 1 94 ? -10.865 -1.118 37.881 1.00 65.56 94 LYS A O 1
ATOM 749 N N . LEU A 1 95 ? -12.400 -1.703 36.345 1.00 65.00 95 LEU A N 1
ATOM 750 C CA . LEU A 1 95 ? -11.846 -1.022 35.172 1.00 65.00 95 LEU A CA 1
ATOM 751 C C . LEU A 1 95 ? -12.778 0.124 34.757 1.00 65.00 95 LEU A C 1
ATOM 753 O O . LEU A 1 95 ? -13.191 0.211 33.604 1.00 65.00 95 LEU A O 1
ATOM 757 N N . LYS A 1 96 ? -13.153 0.998 35.698 1.00 63.03 96 LYS A N 1
ATOM 758 C CA . LYS A 1 96 ? -13.875 2.221 35.341 1.00 63.03 96 LYS A CA 1
ATOM 759 C C . LYS A 1 96 ? -12.944 3.106 34.522 1.00 63.03 96 LYS A C 1
ATOM 761 O O . LYS A 1 96 ? -12.155 3.863 35.080 1.00 63.03 96 LYS A O 1
ATOM 766 N N . PHE A 1 97 ? -13.030 2.988 33.204 1.00 68.06 97 PHE A N 1
ATOM 767 C CA . PHE A 1 97 ? -12.514 3.996 32.299 1.00 68.06 97 PHE A CA 1
ATOM 768 C C . PHE A 1 97 ? -13.305 5.274 32.590 1.00 68.06 97 PHE A C 1
ATOM 770 O O . PHE A 1 97 ? -14.489 5.359 32.271 1.00 68.06 97 PHE A O 1
ATOM 777 N N . GLY A 1 98 ? -12.696 6.227 33.298 1.00 73.94 98 GLY A N 1
ATOM 778 C CA . GLY A 1 98 ? -13.283 7.557 33.445 1.00 73.94 98 GLY A CA 1
ATOM 779 C C . GLY A 1 98 ? -13.436 8.196 32.065 1.00 73.94 98 GLY A C 1
ATOM 780 O O . GLY A 1 98 ? -12.641 7.885 31.173 1.00 73.94 98 GLY A O 1
ATOM 781 N N . ASP A 1 99 ? -14.420 9.080 31.881 1.00 79.75 99 ASP A N 1
ATOM 782 C CA . ASP A 1 99 ? -14.641 9.752 30.588 1.00 79.75 99 ASP A CA 1
ATOM 783 C C . ASP A 1 99 ? -13.347 10.415 30.069 1.00 79.75 99 ASP A C 1
ATOM 785 O O . ASP A 1 99 ? -13.032 10.287 28.891 1.00 79.75 99 ASP A O 1
ATOM 789 N N . GLU A 1 100 ? -12.508 10.959 30.959 1.00 81.81 100 GLU A N 1
ATOM 790 C CA . GLU A 1 100 ? -11.180 11.504 30.628 1.00 81.81 100 GLU A CA 1
ATOM 791 C C . GLU A 1 100 ? -10.232 10.472 29.985 1.00 81.81 100 GLU A C 1
ATOM 793 O O . GLU A 1 100 ? -9.515 10.770 29.032 1.00 81.81 100 GLU A O 1
ATOM 798 N N . THR A 1 101 ? -10.225 9.227 30.476 1.00 82.25 101 THR A N 1
ATOM 799 C CA . THR A 1 101 ? -9.378 8.156 29.916 1.00 82.25 101 THR A CA 1
ATOM 800 C C . THR A 1 101 ? -9.897 7.652 28.574 1.00 82.25 101 THR A C 1
ATOM 802 O O . THR A 1 101 ? -9.102 7.265 27.717 1.00 82.25 101 THR A O 1
ATOM 805 N N . ILE A 1 102 ? -11.219 7.681 28.379 1.00 85.00 102 ILE A N 1
ATOM 806 C CA . ILE A 1 102 ? -11.858 7.326 27.111 1.00 85.00 102 ILE A CA 1
ATOM 807 C C . ILE A 1 102 ? -11.530 8.395 26.071 1.00 85.00 102 ILE A C 1
ATOM 809 O O . ILE A 1 102 ? -11.117 8.055 24.967 1.00 85.00 102 ILE A O 1
ATOM 813 N N . GLU A 1 103 ? -11.637 9.674 26.425 1.00 86.31 103 GLU A N 1
ATOM 814 C CA . GLU A 1 103 ? -11.265 10.787 25.549 1.00 86.31 103 GLU A CA 1
ATOM 815 C C . GLU A 1 103 ? -9.776 10.762 25.188 1.00 86.31 103 GLU A C 1
ATOM 817 O O . GLU A 1 103 ? -9.434 10.894 24.013 1.00 86.31 103 GLU A O 1
ATOM 822 N N . ALA A 1 104 ? -8.888 10.490 26.149 1.00 86.31 104 ALA A N 1
ATOM 823 C CA . ALA A 1 104 ? -7.459 10.340 25.877 1.00 86.31 104 ALA A CA 1
ATOM 824 C C . ALA A 1 104 ? -7.155 9.161 24.931 1.00 86.31 104 ALA A C 1
ATOM 826 O O . ALA A 1 104 ? -6.320 9.285 24.032 1.00 86.31 104 ALA A O 1
ATOM 827 N N . LEU A 1 105 ? -7.845 8.025 25.095 1.00 85.94 105 LEU A N 1
ATOM 828 C CA . LEU A 1 105 ? -7.728 6.874 24.193 1.00 85.94 105 LEU A CA 1
ATOM 829 C C . LEU A 1 105 ? -8.241 7.191 22.788 1.00 85.94 105 LEU A C 1
ATOM 831 O O . LEU A 1 105 ? -7.582 6.849 21.809 1.00 85.94 105 LEU A O 1
ATOM 835 N N . LEU A 1 106 ? -9.392 7.856 22.683 1.00 86.75 106 LEU A N 1
ATOM 836 C CA . LEU A 1 106 ? -9.946 8.288 21.402 1.00 86.75 106 LEU A CA 1
ATOM 837 C C . LEU A 1 106 ? -8.992 9.249 20.694 1.00 86.75 106 LEU A C 1
ATOM 839 O O . LEU A 1 106 ? -8.705 9.057 19.517 1.00 86.75 106 LEU A O 1
ATOM 843 N N . GLN A 1 107 ? -8.419 10.212 21.416 1.00 87.88 107 GLN A N 1
ATOM 844 C CA . GLN A 1 107 ? -7.433 11.134 20.858 1.00 87.88 107 GLN A CA 1
ATOM 845 C C . GLN A 1 107 ? -6.177 10.401 20.364 1.00 87.88 107 GLN A C 1
ATOM 847 O O . GLN A 1 107 ? -5.666 10.699 19.286 1.00 87.88 107 GLN A O 1
ATOM 852 N N . ALA A 1 108 ? -5.692 9.404 21.110 1.00 87.25 108 ALA A N 1
ATOM 853 C CA . ALA A 1 108 ? -4.570 8.579 20.673 1.00 87.25 108 ALA A CA 1
ATOM 854 C C . ALA A 1 108 ? -4.903 7.769 19.406 1.00 87.25 108 ALA A C 1
ATOM 856 O O . ALA A 1 108 ? -4.058 7.648 18.519 1.00 87.25 108 ALA A O 1
ATOM 857 N N . LEU A 1 109 ? -6.129 7.246 19.293 1.00 88.31 109 LEU A N 1
ATOM 858 C CA . LEU A 1 109 ? -6.600 6.536 18.102 1.00 88.31 109 LEU A CA 1
ATOM 859 C C . LEU A 1 109 ? -6.757 7.462 16.892 1.00 88.31 109 LEU A C 1
ATOM 861 O O . LEU A 1 109 ? -6.416 7.055 15.786 1.00 88.31 109 LEU A O 1
ATOM 865 N N . VAL A 1 110 ? -7.209 8.701 17.090 1.00 88.31 110 VAL A N 1
ATOM 866 C CA . VAL A 1 110 ? -7.265 9.725 16.035 1.00 88.31 110 VAL A CA 1
ATOM 867 C C . VAL A 1 110 ? -5.862 10.031 15.515 1.00 88.31 110 VAL A C 1
ATOM 869 O O . VAL A 1 110 ? -5.640 9.970 14.308 1.00 88.31 110 VAL A O 1
ATOM 872 N N . ASN A 1 111 ? -4.900 10.265 16.410 1.00 87.88 111 ASN A N 1
ATOM 873 C CA . ASN A 1 111 ? -3.508 10.511 16.025 1.00 87.88 111 ASN A CA 1
ATOM 874 C C . ASN A 1 111 ? -2.904 9.289 15.306 1.00 87.88 111 ASN A C 1
ATOM 876 O O . ASN A 1 111 ? -2.209 9.424 14.302 1.00 87.88 111 ASN A O 1
ATOM 880 N N . LEU A 1 112 ? -3.200 8.073 15.785 1.00 86.19 112 LEU A N 1
ATOM 881 C CA . LEU A 1 112 ? -2.767 6.836 15.133 1.00 86.19 112 LEU A CA 1
ATOM 882 C C . LEU A 1 112 ? -3.369 6.705 13.732 1.00 86.19 112 LEU A C 1
ATOM 884 O O . LEU A 1 112 ? -2.659 6.354 12.793 1.00 86.19 112 LEU A O 1
ATOM 888 N N . ARG A 1 113 ? -4.667 6.984 13.582 1.00 87.00 113 ARG A N 1
ATOM 889 C CA . ARG A 1 113 ? -5.347 6.985 12.287 1.00 87.00 113 ARG A CA 1
ATOM 890 C C . ARG A 1 113 ? -4.696 7.989 11.354 1.00 87.00 113 ARG A C 1
ATOM 892 O O . ARG A 1 113 ? -4.468 7.656 10.199 1.00 87.00 113 ARG A O 1
ATOM 899 N N . GLU A 1 114 ? -4.406 9.191 11.837 1.00 83.31 114 GLU A N 1
ATOM 900 C CA . GLU A 1 114 ? -3.758 10.220 11.036 1.00 83.31 114 GLU A CA 1
ATOM 901 C C . GLU A 1 114 ? -2.437 9.707 10.475 1.00 83.31 114 GLU A C 1
ATOM 903 O O . GLU A 1 114 ? -2.272 9.753 9.266 1.00 83.31 114 GLU A O 1
ATOM 908 N N . VAL A 1 115 ? -1.580 9.093 11.296 1.00 80.38 115 VAL A N 1
ATOM 909 C CA . VAL A 1 115 ? -0.323 8.472 10.842 1.00 80.38 115 VAL A CA 1
ATOM 910 C C . VAL A 1 115 ? -0.571 7.312 9.871 1.00 80.38 115 VAL A C 1
ATOM 912 O O . VAL A 1 115 ? 0.052 7.233 8.816 1.00 80.38 115 VAL A O 1
ATOM 915 N N . VAL A 1 116 ? -1.494 6.399 10.187 1.00 80.31 116 VAL A N 1
ATOM 916 C CA . VAL A 1 116 ? -1.783 5.220 9.350 1.00 80.31 116 VAL A CA 1
ATOM 917 C C . VAL A 1 116 ? -2.339 5.626 7.987 1.00 80.31 116 VAL A C 1
ATOM 919 O O . VAL A 1 116 ? -1.977 5.036 6.970 1.00 80.31 116 VAL A O 1
ATOM 922 N N . VAL A 1 117 ? -3.209 6.631 7.944 1.00 80.81 117 VAL A N 1
ATOM 923 C CA . VAL A 1 117 ? -3.828 7.114 6.712 1.00 80.81 117 VAL A CA 1
ATOM 924 C C . VAL A 1 117 ? -2.875 8.032 5.956 1.00 80.81 117 VAL A C 1
ATOM 926 O O . VAL A 1 117 ? -2.746 7.854 4.752 1.00 80.81 117 VAL A O 1
ATOM 929 N N . SER A 1 118 ? -2.190 8.977 6.603 1.00 76.00 118 SER A N 1
ATOM 930 C CA . SER A 1 118 ? -1.291 9.925 5.931 1.00 76.00 118 SER A CA 1
ATOM 931 C C . SER A 1 118 ? -0.058 9.217 5.369 1.00 76.00 118 SER A C 1
ATOM 933 O O . SER A 1 118 ? 0.114 9.180 4.146 1.00 76.00 118 SER 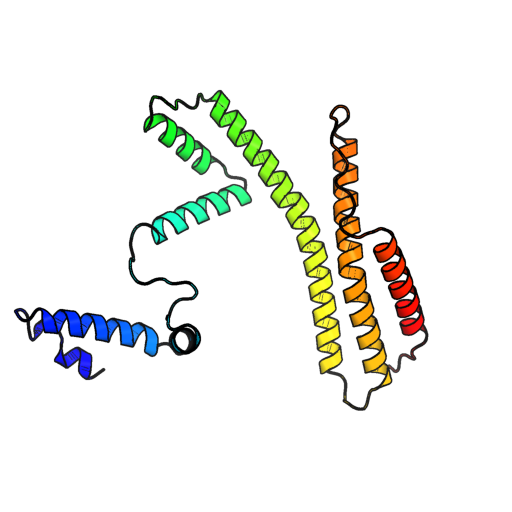A O 1
ATOM 935 N N . ALA A 1 119 ? 0.710 8.541 6.227 1.00 69.00 119 ALA A N 1
ATOM 936 C CA . ALA A 1 119 ? 1.893 7.797 5.825 1.00 69.00 119 ALA A CA 1
ATOM 937 C C . ALA A 1 119 ? 1.486 6.624 4.926 1.00 69.00 119 ALA A C 1
ATOM 939 O O . ALA A 1 119 ? 2.042 6.431 3.844 1.00 69.00 119 ALA A O 1
ATOM 940 N N . GLY A 1 120 ? 0.451 5.863 5.296 1.00 72.31 120 GLY A N 1
ATOM 941 C CA . GLY A 1 120 ? -0.013 4.735 4.486 1.00 72.31 120 GLY A CA 1
ATOM 942 C C . GLY A 1 120 ? -0.450 5.147 3.077 1.00 72.31 120 GLY A C 1
ATOM 943 O O . GLY A 1 120 ? -0.074 4.488 2.108 1.00 72.31 120 GLY A O 1
ATOM 944 N N . GLN A 1 121 ? -1.186 6.253 2.921 1.00 73.31 121 GLN A N 1
ATOM 945 C CA . GLN A 1 121 ? -1.612 6.746 1.606 1.00 73.31 121 GLN A CA 1
ATOM 946 C C . GLN A 1 121 ? -0.439 7.225 0.755 1.00 73.31 121 GLN A C 1
ATOM 948 O O . GLN A 1 121 ? -0.419 6.928 -0.439 1.00 73.31 121 GLN A O 1
ATOM 953 N N . GLN A 1 122 ? 0.517 7.964 1.317 1.00 71.88 122 GLN A N 1
ATOM 954 C CA . GLN A 1 122 ? 1.655 8.488 0.555 1.00 71.88 122 GLN A CA 1
ATOM 955 C C . GLN A 1 122 ? 2.532 7.352 0.017 1.00 71.88 122 GLN A C 1
ATOM 957 O O . GLN A 1 122 ? 2.760 7.263 -1.196 1.00 71.88 122 GLN A O 1
ATOM 962 N N . HIS A 1 123 ? 2.907 6.411 0.884 1.00 71.62 123 HIS A N 1
ATOM 963 C CA . HIS A 1 123 ? 3.689 5.236 0.506 1.00 71.62 123 HIS A CA 1
ATOM 964 C C . HIS A 1 123 ? 2.943 4.324 -0.469 1.00 71.62 123 HIS A C 1
ATOM 966 O O . HIS A 1 123 ? 3.508 3.878 -1.471 1.00 71.62 123 HIS A O 1
ATOM 972 N N . PHE A 1 124 ? 1.657 4.063 -0.218 1.00 76.88 124 PHE A N 1
ATOM 973 C CA . PHE A 1 124 ? 0.851 3.212 -1.089 1.00 76.88 124 PHE A CA 1
ATOM 974 C C . PHE A 1 124 ? 0.631 3.845 -2.465 1.00 76.88 124 PHE A C 1
ATOM 976 O O . PHE A 1 124 ? 0.667 3.140 -3.472 1.00 76.88 124 PHE A O 1
ATOM 983 N N . ARG A 1 125 ? 0.447 5.170 -2.544 1.00 78.50 125 A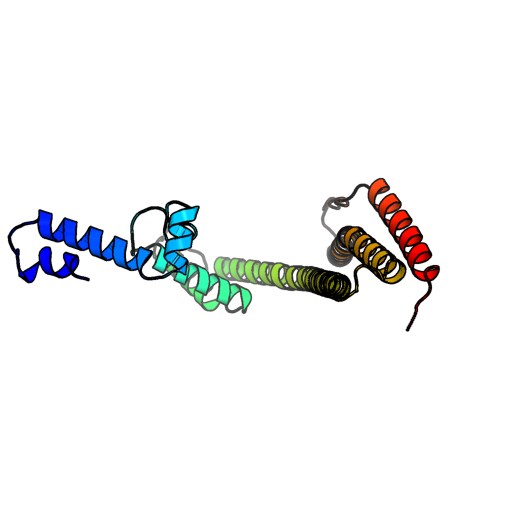RG A N 1
ATOM 984 C CA . ARG A 1 125 ? 0.360 5.888 -3.825 1.00 78.50 125 ARG A CA 1
ATOM 985 C C . ARG A 1 125 ? 1.653 5.744 -4.612 1.00 78.50 125 ARG A C 1
ATOM 987 O O . ARG A 1 125 ? 1.585 5.356 -5.777 1.00 78.50 125 ARG A O 1
ATOM 994 N N . LEU A 1 126 ? 2.801 6.003 -3.983 1.00 79.31 126 LEU A N 1
ATOM 995 C CA . LEU A 1 126 ? 4.110 5.859 -4.623 1.00 79.31 126 LEU A CA 1
ATOM 996 C C . LEU A 1 126 ? 4.298 4.436 -5.165 1.00 79.31 126 LEU A C 1
ATOM 998 O O . LEU A 1 126 ? 4.581 4.254 -6.348 1.00 79.31 126 LEU A O 1
ATOM 1002 N N . LEU A 1 127 ? 4.043 3.429 -4.328 1.00 80.75 127 LEU A N 1
ATOM 1003 C CA . LEU A 1 127 ? 4.160 2.025 -4.712 1.00 80.75 127 LEU A CA 1
ATOM 1004 C C . LEU A 1 127 ? 3.202 1.653 -5.853 1.00 80.75 127 LEU A C 1
ATOM 1006 O O . LEU A 1 127 ? 3.601 0.977 -6.800 1.00 80.75 127 LEU A O 1
ATOM 1010 N N . LYS A 1 128 ? 1.948 2.118 -5.797 1.00 84.44 128 LYS A N 1
ATOM 1011 C CA . LYS A 1 128 ? 0.933 1.867 -6.827 1.00 84.44 128 LYS A CA 1
ATOM 1012 C C . LYS A 1 128 ? 1.337 2.455 -8.179 1.00 84.44 128 LYS A C 1
ATOM 1014 O O . LYS A 1 128 ? 1.170 1.777 -9.192 1.00 84.44 128 LYS A O 1
ATOM 1019 N N . PHE A 1 129 ? 1.853 3.686 -8.213 1.00 84.75 129 PHE A N 1
ATOM 1020 C CA . PHE A 1 129 ? 2.323 4.309 -9.455 1.00 84.75 129 PHE A CA 1
ATOM 1021 C C . PHE A 1 129 ? 3.483 3.526 -10.075 1.00 84.75 129 PHE A C 1
ATOM 1023 O O . PHE A 1 129 ? 3.466 3.257 -11.276 1.00 84.75 129 PHE A O 1
ATOM 1030 N N . GLU A 1 130 ? 4.453 3.106 -9.264 1.00 84.25 130 GLU A N 1
ATOM 1031 C CA . GLU A 1 130 ? 5.592 2.3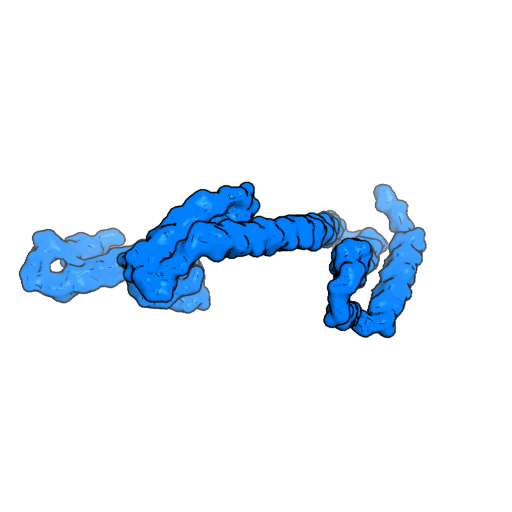16 -9.741 1.00 84.25 130 GLU A CA 1
ATOM 1032 C C . GLU A 1 130 ? 5.162 0.912 -10.209 1.00 84.25 130 GLU A C 1
ATOM 1034 O O . GLU A 1 130 ? 5.605 0.450 -11.261 1.00 84.25 130 GLU A O 1
ATOM 1039 N N . MET A 1 131 ? 4.224 0.254 -9.511 1.00 82.88 131 MET A N 1
ATOM 1040 C CA . MET A 1 131 ? 3.621 -1.012 -9.963 1.00 82.88 131 MET A CA 1
ATOM 1041 C C . MET A 1 131 ? 2.887 -0.867 -11.298 1.00 82.88 131 MET A C 1
ATOM 1043 O O . MET A 1 131 ? 3.004 -1.740 -12.156 1.00 82.88 131 MET A O 1
ATOM 1047 N N . MET A 1 132 ? 2.134 0.218 -11.483 1.00 88.25 132 MET A N 1
ATOM 1048 C CA . MET A 1 132 ? 1.412 0.481 -12.729 1.00 88.25 132 MET A CA 1
ATOM 1049 C C . MET A 1 132 ? 2.385 0.664 -13.898 1.00 88.25 132 MET A C 1
ATOM 1051 O O . MET A 1 132 ? 2.215 0.032 -14.937 1.00 88.25 132 MET A O 1
ATOM 1055 N N . ARG A 1 133 ? 3.468 1.424 -13.696 1.00 84.69 133 ARG A N 1
ATOM 1056 C CA . ARG A 1 133 ? 4.536 1.596 -14.693 1.00 84.69 133 ARG A CA 1
ATOM 1057 C C . ARG A 1 133 ? 5.263 0.288 -15.013 1.00 84.69 133 ARG A C 1
ATOM 1059 O O . ARG A 1 133 ? 5.508 -0.004 -16.181 1.00 84.69 133 ARG A O 1
ATOM 1066 N N . LEU A 1 134 ? 5.581 -0.526 -14.002 1.00 85.94 134 LEU A N 1
ATOM 1067 C CA . LEU A 1 134 ? 6.161 -1.860 -14.209 1.00 85.94 134 LEU A CA 1
ATOM 1068 C C . LEU A 1 134 ? 5.236 -2.738 -15.056 1.00 85.94 134 LEU A C 1
ATOM 1070 O O . LEU A 1 134 ? 5.697 -3.418 -15.973 1.00 85.94 134 LEU A O 1
ATOM 1074 N N . TYR A 1 135 ? 3.937 -2.706 -14.761 1.00 87.56 135 TYR A N 1
ATOM 1075 C CA . TYR A 1 135 ? 2.934 -3.459 -15.502 1.00 87.56 135 TYR A CA 1
ATOM 1076 C C . TYR A 1 135 ? 2.827 -2.994 -16.960 1.00 87.56 135 TYR A C 1
ATOM 1078 O O . TYR A 1 135 ? 2.800 -3.832 -17.859 1.00 87.56 135 TYR A O 1
ATOM 1086 N N . GLU A 1 136 ? 2.830 -1.685 -17.217 1.00 90.19 136 GLU A N 1
ATOM 1087 C CA . GLU A 1 136 ? 2.824 -1.116 -18.571 1.00 90.19 136 GLU A CA 1
ATOM 1088 C C . GLU A 1 136 ? 4.055 -1.539 -19.380 1.00 90.19 136 GLU A C 1
ATOM 1090 O O . GLU A 1 136 ? 3.913 -2.018 -20.505 1.00 90.19 136 GLU A O 1
ATOM 1095 N N . ILE A 1 137 ? 5.256 -1.447 -18.797 1.00 84.50 137 ILE A N 1
ATOM 1096 C CA . ILE A 1 137 ? 6.506 -1.873 -19.450 1.00 84.50 137 ILE A CA 1
ATOM 1097 C C . ILE A 1 137 ? 6.482 -3.380 -19.723 1.00 84.50 137 ILE A C 1
ATOM 1099 O O . ILE A 1 137 ? 6.851 -3.826 -20.811 1.00 84.50 137 ILE A O 1
ATOM 1103 N N . GLN A 1 138 ? 6.013 -4.180 -18.761 1.00 86.00 138 GLN A N 1
ATOM 1104 C CA . GLN A 1 138 ? 5.870 -5.622 -18.936 1.00 86.00 138 GLN A CA 1
ATOM 1105 C C . GLN A 1 138 ? 4.860 -5.957 -20.040 1.00 86.00 138 GLN A C 1
ATOM 1107 O O . GLN A 1 138 ? 5.081 -6.886 -20.820 1.00 86.00 138 GLN A O 1
ATOM 1112 N N . HIS A 1 139 ? 3.755 -5.218 -20.117 1.00 87.50 139 HIS A N 1
ATOM 1113 C CA . HIS A 1 139 ? 2.754 -5.381 -21.160 1.00 87.50 139 HIS A CA 1
ATOM 1114 C C . HIS A 1 139 ? 3.314 -5.004 -22.536 1.00 87.50 139 HIS A C 1
ATOM 1116 O O . HIS A 1 139 ? 3.180 -5.794 -23.469 1.00 87.50 139 HIS A O 1
ATOM 1122 N N . ALA A 1 140 ? 4.022 -3.877 -22.646 1.00 86.06 140 ALA A N 1
ATOM 1123 C CA . ALA A 1 140 ? 4.704 -3.459 -23.868 1.00 86.06 140 ALA A CA 1
ATOM 1124 C C . ALA A 1 140 ? 5.709 -4.524 -24.341 1.00 86.06 140 ALA A C 1
ATOM 1126 O O . ALA A 1 140 ? 5.676 -4.934 -25.498 1.00 86.06 140 ALA A O 1
ATOM 1127 N N . LEU A 1 141 ? 6.517 -5.083 -23.432 1.00 83.75 141 LEU A N 1
ATOM 1128 C CA . LEU A 1 141 ? 7.446 -6.184 -23.728 1.00 83.75 141 LEU A CA 1
ATOM 1129 C C . LEU A 1 141 ? 6.753 -7.416 -24.326 1.00 83.75 141 LEU A C 1
ATOM 1131 O O . LEU A 1 141 ? 7.314 -8.065 -25.208 1.00 83.75 141 LEU A O 1
ATOM 1135 N N . ARG A 1 142 ? 5.542 -7.743 -23.858 1.00 84.06 142 ARG A N 1
ATOM 1136 C CA . ARG A 1 142 ? 4.749 -8.866 -24.386 1.00 84.06 142 ARG A CA 1
ATOM 1137 C C . ARG A 1 142 ? 4.140 -8.573 -25.757 1.00 84.06 142 ARG A C 1
ATOM 1139 O O . ARG A 1 142 ? 3.891 -9.518 -26.497 1.00 84.06 142 ARG A O 1
ATOM 1146 N N . GLN A 1 143 ? 3.887 -7.305 -26.081 1.00 88.06 143 GLN A N 1
ATOM 1147 C CA . GLN A 1 143 ? 3.342 -6.897 -27.378 1.00 88.06 143 GLN A CA 1
ATOM 1148 C C . GLN A 1 143 ? 4.409 -6.826 -28.484 1.00 88.06 143 GLN A C 1
ATOM 1150 O O . GLN A 1 143 ? 4.069 -6.925 -29.661 1.00 88.06 143 GLN A O 1
ATOM 1155 N N . LEU A 1 144 ? 5.694 -6.690 -28.135 1.00 83.44 144 LEU A N 1
ATOM 1156 C CA . LEU A 1 144 ? 6.776 -6.646 -29.120 1.00 83.44 144 LEU A CA 1
ATOM 1157 C C . LEU A 1 144 ? 7.051 -8.019 -29.754 1.00 83.44 144 LEU A C 1
ATOM 1159 O O . LEU A 1 144 ? 7.219 -9.038 -29.071 1.00 83.44 144 LEU A O 1
ATOM 1163 N N . SER A 1 145 ? 7.224 -8.012 -31.079 1.00 81.00 145 SER A N 1
ATOM 1164 C CA . SER A 1 145 ? 7.687 -9.172 -31.849 1.00 81.00 145 SER A CA 1
ATOM 1165 C C . SER A 1 145 ? 9.029 -9.701 -31.327 1.00 81.00 145 SER A C 1
ATOM 1167 O O . SER A 1 145 ? 9.854 -8.949 -30.804 1.00 81.00 145 SER A O 1
ATOM 1169 N N . TYR A 1 146 ? 9.264 -11.009 -31.477 1.00 73.56 146 TYR A N 1
ATOM 1170 C CA . TYR A 1 146 ? 10.506 -11.664 -31.047 1.00 73.56 146 TYR A CA 1
ATOM 1171 C C . TYR A 1 146 ? 11.758 -11.051 -31.686 1.00 73.56 146 TYR A C 1
ATOM 1173 O O . TYR A 1 146 ? 12.791 -10.937 -31.030 1.00 73.56 146 TYR A O 1
ATOM 1181 N N . PHE A 1 147 ? 11.640 -10.606 -32.937 1.00 82.38 147 PHE A N 1
ATOM 1182 C CA . PHE A 1 147 ? 12.748 -10.060 -33.718 1.00 82.38 147 PHE A CA 1
ATOM 1183 C C . PHE A 1 147 ? 13.046 -8.581 -33.438 1.00 82.38 147 PHE A C 1
ATOM 1185 O O . PHE A 1 147 ? 14.053 -8.070 -33.926 1.00 82.38 147 PHE A O 1
ATOM 1192 N N . ASP A 1 148 ? 12.231 -7.896 -32.630 1.00 81.19 148 ASP A N 1
ATOM 1193 C CA . ASP A 1 148 ? 12.489 -6.507 -32.240 1.00 81.19 148 ASP A CA 1
ATOM 1194 C C . ASP A 1 148 ? 13.438 -6.433 -31.031 1.00 81.19 148 ASP A C 1
ATOM 1196 O O . ASP A 1 148 ? 13.079 -6.085 -29.903 1.00 81.19 148 ASP A O 1
ATOM 1200 N N . VAL A 1 149 ? 14.684 -6.834 -31.282 1.00 81.19 149 VAL A N 1
ATOM 1201 C CA . VAL A 1 149 ? 15.781 -6.835 -30.308 1.00 81.19 149 VAL A CA 1
ATOM 1202 C C . VAL A 1 149 ? 16.074 -5.441 -29.721 1.00 81.19 149 VAL A C 1
ATOM 1204 O O . VAL A 1 149 ? 16.216 -5.366 -28.497 1.00 81.19 149 VAL A O 1
ATOM 1207 N N . PRO A 1 150 ? 16.147 -4.330 -30.492 1.00 81.56 150 PRO A N 1
ATOM 1208 C CA . PRO A 1 150 ? 16.449 -3.018 -29.913 1.00 81.56 150 PRO A CA 1
ATOM 1209 C C . PRO A 1 150 ? 15.310 -2.490 -29.029 1.00 81.56 150 PRO A C 1
ATOM 1211 O O . PRO A 1 150 ? 15.585 -1.954 -27.951 1.00 81.56 150 PRO A O 1
ATOM 1214 N N . GLY A 1 151 ? 14.046 -2.697 -29.420 1.00 80.50 151 GLY A N 1
ATOM 1215 C CA . GLY A 1 151 ? 12.890 -2.330 -28.599 1.00 80.50 151 GLY A CA 1
ATOM 1216 C C . GLY A 1 151 ? 12.829 -3.125 -27.292 1.00 80.50 151 GLY A C 1
ATOM 1217 O O . GLY A 1 151 ? 12.656 -2.555 -26.212 1.00 80.50 151 GLY A O 1
ATOM 1218 N N . ARG A 1 152 ? 13.077 -4.440 -27.357 1.00 82.56 152 ARG A N 1
ATOM 1219 C CA . ARG A 1 152 ? 13.140 -5.313 -26.172 1.00 82.56 152 ARG A CA 1
ATOM 1220 C C . ARG A 1 152 ? 14.275 -4.944 -25.231 1.00 82.56 152 ARG A C 1
ATOM 1222 O O . ARG A 1 152 ? 14.058 -4.893 -24.021 1.00 82.56 152 ARG A O 1
ATOM 1229 N N . LEU A 1 153 ? 15.466 -4.672 -25.764 1.00 84.06 153 LEU A N 1
ATOM 1230 C CA . LEU A 1 153 ? 16.617 -4.255 -24.965 1.00 84.06 153 LEU A CA 1
ATOM 1231 C C . LEU A 1 153 ? 16.305 -2.955 -24.213 1.00 84.06 153 LEU A C 1
ATOM 1233 O O . LEU A 1 153 ? 16.537 -2.874 -23.008 1.00 84.06 153 LEU A O 1
ATOM 1237 N N . LYS A 1 154 ? 15.699 -1.977 -24.894 1.00 85.56 154 LYS A N 1
ATOM 1238 C CA . LYS A 1 154 ? 15.301 -0.702 -24.290 1.00 85.56 154 LYS A CA 1
ATOM 1239 C C . LYS A 1 154 ? 14.280 -0.882 -23.166 1.00 85.56 154 LYS A C 1
ATOM 1241 O O . LYS A 1 154 ? 14.501 -0.382 -22.066 1.00 85.56 154 LYS A O 1
ATOM 1246 N N . LEU A 1 155 ? 13.202 -1.631 -23.406 1.00 85.38 155 LEU A N 1
ATOM 1247 C CA . LEU A 1 155 ? 12.183 -1.903 -22.383 1.00 85.38 155 LEU A CA 1
ATOM 1248 C C . LEU A 1 155 ? 12.747 -2.713 -21.206 1.00 85.38 155 LEU A C 1
ATOM 1250 O O . LEU A 1 155 ? 12.352 -2.500 -20.065 1.00 85.38 155 LEU A O 1
ATOM 1254 N N . THR A 1 156 ? 13.713 -3.600 -21.456 1.00 86.69 156 THR A N 1
ATOM 1255 C CA . THR A 1 156 ? 14.398 -4.363 -20.400 1.00 86.69 156 THR A CA 1
ATOM 1256 C C . THR A 1 156 ? 15.288 -3.460 -19.541 1.00 86.69 156 THR A C 1
ATOM 1258 O O . THR A 1 156 ? 15.294 -3.595 -18.320 1.00 86.69 156 THR A O 1
ATOM 1261 N N . ILE A 1 157 ? 15.988 -2.495 -20.148 1.00 86.81 157 ILE A N 1
ATOM 1262 C CA . ILE A 1 157 ? 16.764 -1.471 -19.428 1.00 86.81 157 ILE A CA 1
ATOM 1263 C C . ILE A 1 157 ? 15.838 -0.567 -18.606 1.00 86.81 157 ILE A C 1
ATOM 1265 O O . ILE A 1 157 ? 16.129 -0.295 -17.442 1.00 86.81 157 ILE A O 1
ATOM 1269 N N . GLN A 1 158 ? 14.700 -0.147 -19.170 1.00 86.25 158 GLN A N 1
ATOM 1270 C CA . GLN A 1 158 ? 13.692 0.636 -18.449 1.00 86.25 158 GLN A CA 1
ATOM 1271 C C . GLN A 1 158 ? 13.105 -0.139 -17.262 1.00 86.25 158 GLN A C 1
ATOM 1273 O O . GLN A 1 158 ? 12.981 0.424 -16.174 1.00 86.25 158 GLN A O 1
ATOM 1278 N N . LEU A 1 159 ? 12.799 -1.428 -17.444 1.00 86.69 159 LEU A N 1
ATOM 1279 C CA . LEU A 1 159 ? 12.333 -2.317 -16.381 1.00 86.69 159 LEU A CA 1
ATOM 1280 C C . LEU A 1 159 ? 13.384 -2.432 -15.269 1.00 86.69 159 LEU A C 1
ATOM 1282 O O . LEU A 1 159 ? 13.067 -2.203 -14.105 1.00 86.69 159 LEU A O 1
ATOM 1286 N N . ALA A 1 160 ? 14.641 -2.709 -15.631 1.00 87.00 160 ALA A N 1
ATOM 1287 C CA . ALA A 1 160 ? 15.750 -2.797 -14.686 1.00 87.00 160 ALA A CA 1
ATOM 1288 C C . ALA A 1 160 ? 15.932 -1.487 -13.903 1.00 87.00 160 ALA A C 1
ATOM 1290 O O . ALA A 1 160 ? 16.022 -1.510 -12.674 1.00 87.00 160 ALA A O 1
ATOM 1291 N N . ARG A 1 161 ? 15.889 -0.332 -14.580 1.00 87.56 161 ARG A N 1
ATOM 1292 C CA . ARG A 1 161 ? 15.973 0.979 -13.925 1.00 87.56 161 ARG A CA 1
ATOM 1293 C C . ARG A 1 161 ? 14.834 1.184 -12.931 1.00 87.56 161 ARG A C 1
ATOM 1295 O O . ARG A 1 161 ? 15.096 1.582 -11.804 1.00 87.56 161 ARG A O 1
ATOM 1302 N N . LEU A 1 162 ? 13.592 0.900 -13.322 1.00 84.44 162 LEU A N 1
ATOM 1303 C CA . LEU A 1 162 ? 12.423 1.087 -12.458 1.00 84.44 162 LEU A CA 1
ATOM 1304 C C . LEU A 1 162 ? 12.478 0.163 -11.230 1.00 84.44 162 LEU A C 1
ATOM 1306 O O . LEU A 1 162 ? 12.218 0.600 -10.112 1.00 84.44 162 LEU A O 1
ATOM 1310 N N . THR A 1 163 ? 12.910 -1.090 -11.413 1.00 85.75 163 THR A N 1
ATOM 1311 C CA . THR A 1 163 ? 13.087 -2.040 -10.300 1.00 85.75 163 THR A CA 1
ATOM 1312 C C . THR A 1 163 ? 14.180 -1.629 -9.316 1.00 85.75 163 THR A C 1
ATOM 1314 O O . THR A 1 163 ? 14.023 -1.835 -8.116 1.00 85.75 163 THR A O 1
ATOM 1317 N N . LEU A 1 164 ? 15.267 -1.023 -9.799 1.00 85.38 164 LEU A N 1
ATOM 1318 C CA . LEU A 1 164 ? 16.363 -0.537 -8.959 1.00 85.38 164 LEU A CA 1
ATOM 1319 C C . LEU A 1 164 ? 16.045 0.818 -8.309 1.00 85.38 164 LEU A C 1
ATOM 1321 O O . LEU A 1 164 ? 16.474 1.081 -7.189 1.00 85.38 164 LEU A O 1
ATOM 1325 N N . ALA A 1 165 ? 15.262 1.665 -8.978 1.00 84.31 165 ALA A N 1
ATOM 1326 C CA . ALA A 1 165 ? 14.830 2.961 -8.462 1.00 84.31 165 ALA A CA 1
ATOM 1327 C C . ALA A 1 165 ? 13.758 2.839 -7.368 1.00 84.31 165 ALA A C 1
ATOM 1329 O O . ALA A 1 165 ? 13.745 3.650 -6.447 1.00 84.31 165 ALA A O 1
ATOM 1330 N N . LEU A 1 166 ? 12.905 1.813 -7.427 1.00 83.06 166 LEU A N 1
ATOM 1331 C CA . LEU A 1 166 ? 11.850 1.535 -6.447 1.00 83.06 166 LEU A CA 1
ATOM 1332 C C . LEU A 1 166 ? 12.319 1.585 -4.978 1.00 83.06 166 LEU A C 1
ATOM 1334 O O . LEU A 1 166 ? 11.806 2.417 -4.228 1.00 83.06 166 LEU A O 1
ATOM 1338 N N . PRO A 1 167 ? 13.301 0.769 -4.539 1.00 79.56 167 PRO A N 1
ATOM 1339 C CA . PRO A 1 167 ? 13.759 0.785 -3.149 1.00 79.56 167 PRO A CA 1
ATOM 1340 C C . PRO A 1 167 ? 14.385 2.127 -2.749 1.00 79.56 167 PRO A C 1
ATOM 1342 O O . PRO A 1 167 ? 14.240 2.553 -1.609 1.00 79.56 167 PRO A O 1
ATOM 1345 N N . VAL A 1 168 ? 15.033 2.826 -3.687 1.00 81.56 168 VAL A N 1
ATOM 1346 C CA . VAL A 1 168 ? 15.636 4.147 -3.449 1.00 81.56 168 VAL A CA 1
ATOM 1347 C C . VAL A 1 168 ? 14.571 5.233 -3.280 1.00 81.56 168 VAL A C 1
ATOM 1349 O O . VAL A 1 168 ? 14.699 6.093 -2.412 1.00 81.56 168 VAL A O 1
ATOM 1352 N N . ASN A 1 169 ? 13.516 5.207 -4.093 1.00 80.31 169 ASN A N 1
ATOM 1353 C CA . ASN A 1 169 ? 12.418 6.167 -4.014 1.00 80.31 169 ASN A CA 1
ATOM 1354 C C . ASN A 1 169 ? 11.611 5.980 -2.723 1.00 80.31 169 ASN A C 1
ATOM 1356 O O . ASN A 1 169 ? 11.234 6.968 -2.098 1.00 80.31 169 ASN A O 1
ATOM 1360 N N . VAL A 1 170 ? 11.410 4.732 -2.292 1.00 79.69 170 VAL A N 1
ATOM 1361 C CA . VAL A 1 170 ? 10.765 4.407 -1.011 1.00 79.69 170 VAL A CA 1
ATOM 1362 C C . VAL A 1 170 ? 11.610 4.885 0.174 1.00 79.69 170 VAL A C 1
ATOM 1364 O O . VAL A 1 170 ? 11.084 5.559 1.053 1.00 79.69 170 VAL A O 1
ATOM 1367 N N . ASP A 1 171 ? 12.922 4.618 0.178 1.00 75.50 171 ASP A N 1
ATOM 1368 C CA . ASP A 1 171 ? 13.829 5.062 1.252 1.00 75.50 171 ASP A CA 1
ATOM 1369 C C . ASP A 1 171 ? 13.872 6.603 1.355 1.00 75.50 171 ASP A C 1
ATOM 1371 O O . ASP A 1 171 ? 13.868 7.161 2.451 1.00 75.50 171 ASP A O 1
ATOM 1375 N N . LYS A 1 172 ? 13.816 7.318 0.220 1.00 78.00 172 LYS A N 1
ATOM 1376 C CA . LYS A 1 172 ? 13.724 8.790 0.185 1.00 78.00 172 LYS A CA 1
ATOM 1377 C C . LYS A 1 172 ? 12.386 9.333 0.689 1.00 78.00 172 LYS A C 1
ATOM 1379 O O . LYS A 1 172 ? 12.394 10.354 1.371 1.00 78.00 172 LYS A O 1
ATOM 1384 N N . ALA A 1 173 ? 11.267 8.693 0.345 1.00 73.50 173 ALA A N 1
ATOM 1385 C CA . ALA A 1 173 ? 9.937 9.107 0.797 1.00 73.50 173 ALA A CA 1
ATOM 1386 C C . ALA A 1 173 ? 9.815 8.991 2.323 1.00 73.50 173 ALA A C 1
ATOM 1388 O O . ALA A 1 173 ? 9.463 9.966 2.981 1.00 73.50 173 ALA A O 1
ATOM 1389 N N . ILE A 1 174 ? 10.261 7.864 2.887 1.00 71.38 174 ILE A N 1
ATOM 1390 C CA . ILE A 1 174 ? 10.290 7.650 4.340 1.00 71.38 174 ILE A CA 1
ATOM 1391 C C . ILE A 1 174 ? 11.154 8.712 5.038 1.00 71.38 174 ILE A C 1
ATOM 1393 O O . ILE A 1 174 ? 10.789 9.232 6.090 1.00 71.38 174 ILE A O 1
ATOM 1397 N N . MET A 1 175 ? 12.311 9.060 4.463 1.00 72.88 175 MET A N 1
ATOM 1398 C CA . MET A 1 175 ? 13.183 10.093 5.037 1.00 72.88 175 MET A CA 1
ATOM 1399 C C . MET A 1 175 ? 12.603 11.504 4.949 1.00 72.88 175 MET A C 1
ATOM 1401 O O . MET A 1 175 ? 12.912 12.328 5.808 1.00 72.88 175 MET A O 1
ATOM 1405 N N . ALA A 1 176 ? 11.822 11.810 3.912 1.00 72.31 176 ALA A N 1
ATOM 1406 C CA . ALA A 1 176 ? 11.163 13.104 3.787 1.00 72.31 176 ALA A CA 1
ATOM 1407 C C . ALA A 1 176 ? 10.117 13.284 4.896 1.00 72.31 176 ALA A C 1
ATOM 1409 O O . ALA A 1 176 ? 10.146 14.300 5.585 1.00 72.31 176 ALA A O 1
ATOM 1410 N N . GLU A 1 177 ? 9.303 12.256 5.142 1.00 66.56 177 GLU A N 1
ATOM 1411 C CA . GLU A 1 177 ? 8.296 12.248 6.212 1.00 66.56 177 GLU A CA 1
ATOM 1412 C C . GLU A 1 177 ? 8.947 12.371 7.604 1.00 66.56 177 GLU A C 1
ATOM 1414 O O . GLU A 1 177 ? 8.579 13.238 8.394 1.00 66.56 177 GLU A O 1
ATOM 1419 N N . GLN A 1 178 ? 10.022 11.620 7.873 1.00 63.12 178 GLN A N 1
ATOM 1420 C CA . GLN A 1 178 ? 10.764 11.728 9.142 1.00 63.12 178 GLN A CA 1
ATOM 1421 C C . GLN A 1 178 ? 11.395 13.107 9.366 1.00 63.12 178 GLN A C 1
ATOM 1423 O O . GLN A 1 178 ? 11.551 13.556 10.503 1.00 63.12 178 GLN A O 1
ATOM 1428 N N . ARG A 1 179 ? 11.814 13.782 8.289 1.00 62.94 179 ARG A N 1
ATOM 1429 C CA . ARG A 1 179 ? 12.400 15.121 8.383 1.00 62.94 179 ARG A CA 1
ATOM 1430 C C . ARG A 1 179 ? 11.338 16.156 8.739 1.00 62.94 179 ARG A C 1
ATOM 1432 O O . ARG A 1 179 ? 11.646 17.076 9.491 1.00 62.94 179 ARG A O 1
ATOM 1439 N N . GLU A 1 180 ? 10.118 15.997 8.238 1.00 62.38 180 GLU A N 1
ATOM 1440 C CA . GLU A 1 180 ? 8.977 16.852 8.575 1.00 62.38 180 GLU A CA 1
ATOM 1441 C C . GLU A 1 180 ? 8.516 16.631 10.027 1.00 62.38 180 GLU A C 1
ATOM 1443 O O . GLU A 1 180 ? 8.365 17.608 10.760 1.00 62.38 180 GLU A O 1
ATOM 1448 N N . GLU A 1 181 ? 8.435 15.380 10.497 1.00 56.34 181 GLU A N 1
ATOM 1449 C CA . GLU A 1 181 ? 8.118 15.037 11.898 1.00 56.34 181 GLU A CA 1
ATOM 1450 C C . GLU A 1 181 ? 9.160 15.592 12.888 1.00 56.34 181 GLU A C 1
ATOM 1452 O O . GLU A 1 181 ? 8.824 16.233 13.886 1.00 56.34 181 GLU A O 1
ATOM 1457 N N . ASN A 1 182 ? 10.451 15.426 12.584 1.00 56.16 182 ASN A N 1
ATOM 1458 C CA . ASN A 1 182 ? 11.543 15.901 13.439 1.00 56.16 182 ASN A CA 1
ATOM 1459 C C . ASN A 1 182 ? 11.700 17.437 13.422 1.00 56.16 182 ASN A C 1
ATOM 1461 O O . ASN A 1 182 ? 12.391 17.990 14.273 1.00 56.16 182 ASN A O 1
ATOM 1465 N N . SER A 1 183 ? 11.071 18.127 12.462 1.00 56.12 183 SER A N 1
ATOM 1466 C CA . SER A 1 183 ? 10.985 19.596 12.428 1.00 56.12 183 SER A CA 1
ATOM 1467 C C . SER A 1 183 ? 9.854 20.135 13.312 1.00 56.12 183 SER A C 1
ATOM 1469 O O . SER A 1 183 ? 9.897 21.294 13.712 1.00 56.12 183 SER A O 1
ATOM 1471 N N . GLN A 1 184 ? 8.844 19.312 13.613 1.00 52.94 184 GLN A N 1
ATOM 1472 C CA . GLN A 1 184 ? 7.714 19.670 14.478 1.00 52.94 184 GLN A CA 1
ATOM 1473 C C . GLN A 1 184 ? 7.950 19.282 15.946 1.00 52.94 184 GLN A C 1
ATOM 1475 O O . GLN A 1 184 ? 7.325 19.850 16.839 1.00 52.94 184 GLN A O 1
ATOM 1480 N N . GLN A 1 185 ? 8.872 18.352 16.212 1.00 47.16 185 GLN A N 1
ATOM 1481 C CA . GLN A 1 185 ? 9.192 17.858 17.550 1.00 47.16 185 GLN A CA 1
ATOM 1482 C C . GLN A 1 185 ? 10.541 18.407 18.047 1.00 47.16 185 GLN A C 1
ATOM 1484 O O . GLN A 1 185 ? 11.504 17.671 18.258 1.00 47.16 185 GLN A O 1
ATOM 1489 N N . GLU A 1 186 ? 10.625 19.725 18.256 1.00 47.41 186 GLU A N 1
ATOM 1490 C CA . GLU A 1 186 ? 11.675 20.282 19.113 1.00 47.41 186 GLU A CA 1
ATOM 1491 C C . GLU A 1 186 ? 11.387 19.876 20.573 1.00 47.41 186 GLU A C 1
ATOM 1493 O O . GLU A 1 186 ? 10.301 20.106 21.095 1.00 47.41 186 GLU A O 1
ATOM 1498 N N . VAL A 1 187 ? 12.390 19.286 21.235 1.00 46.12 187 VAL A N 1
ATOM 1499 C CA . VAL A 1 187 ? 12.393 18.744 22.614 1.00 46.12 187 VAL A CA 1
ATOM 1500 C C . VAL A 1 187 ? 11.903 17.290 22.755 1.00 46.12 187 VAL A C 1
ATOM 1502 O O . VAL A 1 187 ? 10.899 16.980 23.388 1.00 46.12 187 VAL A O 1
ATOM 1505 N N . GLY A 1 188 ? 12.704 16.347 22.260 1.00 37.19 188 GLY A N 1
ATOM 1506 C CA . GLY A 1 188 ? 12.625 14.944 22.669 1.00 37.19 188 GLY A CA 1
ATOM 1507 C C . GLY A 1 188 ? 13.754 14.123 22.061 1.00 37.19 188 GLY A C 1
ATOM 1508 O O . GLY A 1 188 ? 13.905 14.086 20.848 1.00 37.19 188 GLY A O 1
ATOM 1509 N N . VAL A 1 189 ? 14.576 13.479 22.894 1.00 47.94 189 VAL A N 1
ATOM 1510 C CA . VAL A 1 189 ? 15.726 12.651 22.484 1.00 47.94 189 VAL A CA 1
ATOM 1511 C C . VAL A 1 189 ? 15.232 11.385 21.764 1.00 47.94 189 VAL A C 1
ATOM 1513 O O . VAL A 1 189 ? 15.165 10.302 22.339 1.00 47.94 189 VAL A O 1
ATOM 1516 N N . GLY A 1 190 ? 14.859 11.519 20.494 1.00 37.88 190 GLY A N 1
ATOM 1517 C CA . GLY A 1 190 ? 14.583 10.418 19.580 1.00 37.88 190 GLY A CA 1
ATOM 1518 C C . GLY A 1 190 ? 15.802 10.166 18.699 1.00 37.88 190 GLY A C 1
ATOM 1519 O O . GLY A 1 190 ? 16.208 11.030 17.927 1.00 37.88 190 GLY A O 1
ATOM 1520 N N . ARG A 1 191 ? 16.426 8.986 18.808 1.00 43.09 191 ARG A N 1
ATOM 1521 C CA . ARG A 1 191 ? 17.482 8.576 17.865 1.00 43.09 191 ARG A CA 1
ATOM 1522 C C . ARG A 1 191 ? 16.894 8.547 16.446 1.00 43.09 191 ARG A C 1
ATOM 1524 O O . ARG A 1 191 ? 15.892 7.852 16.264 1.00 43.09 191 ARG A O 1
ATOM 1531 N N . PRO A 1 192 ? 17.526 9.181 15.440 1.00 46.72 192 PRO A N 1
ATOM 1532 C CA . PRO A 1 192 ? 17.104 9.012 14.057 1.00 46.72 192 PRO A CA 1
ATOM 1533 C C . PRO A 1 192 ? 17.224 7.527 13.709 1.00 46.72 192 PRO A C 1
ATOM 1535 O O . PRO A 1 192 ? 18.312 6.946 13.789 1.00 46.72 192 PRO A O 1
ATOM 1538 N N . ARG A 1 193 ? 16.097 6.882 13.388 1.00 52.97 193 ARG A N 1
ATOM 1539 C CA . ARG A 1 193 ? 16.108 5.520 12.849 1.00 52.97 193 ARG A CA 1
ATOM 1540 C C . ARG A 1 193 ? 16.857 5.592 11.521 1.00 52.97 193 ARG A C 1
ATOM 1542 O O . ARG A 1 193 ? 16.425 6.265 10.595 1.00 52.97 193 ARG A O 1
ATOM 1549 N N . GLY A 1 194 ? 18.046 4.993 11.488 1.00 55.84 194 GLY A N 1
ATOM 1550 C CA . GLY A 1 194 ? 18.945 5.058 10.341 1.00 55.84 194 GLY A CA 1
ATOM 1551 C C . GLY A 1 194 ? 18.302 4.508 9.069 1.00 55.84 194 GLY A C 1
ATOM 1552 O O . GLY A 1 194 ? 17.378 3.701 9.130 1.00 55.84 194 GLY A O 1
ATOM 1553 N N . ARG A 1 195 ? 18.828 4.954 7.923 1.00 59.31 195 ARG A N 1
ATOM 1554 C CA . ARG A 1 195 ? 18.447 4.485 6.582 1.00 59.31 195 ARG A CA 1
ATOM 1555 C C . ARG A 1 195 ? 18.340 2.962 6.546 1.00 59.31 195 ARG A C 1
ATOM 1557 O O . ARG A 1 195 ? 19.229 2.284 7.066 1.00 59.31 195 ARG A O 1
ATOM 1564 N N . TYR A 1 196 ? 17.308 2.433 5.892 1.00 66.62 196 TYR A N 1
ATOM 1565 C CA . TYR A 1 196 ? 17.155 0.983 5.749 1.00 66.62 196 TYR A CA 1
ATOM 1566 C C . TYR A 1 196 ? 18.208 0.401 4.803 1.00 66.62 196 TYR A C 1
ATOM 1568 O O . TYR A 1 196 ? 18.669 -0.724 5.000 1.00 66.62 196 TYR A O 1
ATOM 1576 N N . LEU A 1 197 ? 18.637 1.183 3.805 1.00 71.94 197 LEU A N 1
ATOM 1577 C CA . LEU A 1 197 ? 19.767 0.839 2.954 1.00 71.94 197 LEU A CA 1
ATOM 1578 C C . LEU A 1 197 ? 21.077 1.460 3.473 1.00 71.94 197 LEU A C 1
ATOM 1580 O O . LEU A 1 197 ? 21.135 2.664 3.750 1.00 71.94 197 LEU A O 1
ATOM 1584 N N . PRO A 1 198 ? 22.174 0.681 3.536 1.00 76.31 198 PRO A N 1
ATOM 1585 C CA . PRO A 1 198 ? 23.513 1.225 3.724 1.00 76.31 198 PRO A CA 1
ATOM 1586 C C . PRO A 1 198 ? 23.802 2.305 2.675 1.00 76.31 198 PRO A C 1
ATOM 1588 O O . PRO A 1 198 ? 23.487 2.141 1.494 1.00 76.31 198 PRO A O 1
ATOM 1591 N N . SER A 1 199 ? 24.451 3.399 3.080 1.00 74.00 199 SER A N 1
ATOM 1592 C CA . SER A 1 199 ? 24.777 4.525 2.186 1.00 74.00 199 SER A CA 1
ATOM 1593 C C . SER A 1 199 ? 25.596 4.107 0.959 1.00 74.00 199 SER A C 1
ATOM 1595 O O . SER A 1 199 ? 25.450 4.692 -0.114 1.00 74.00 199 SER A O 1
ATOM 1597 N N . SER A 1 200 ? 26.421 3.067 1.098 1.00 77.06 200 SER A N 1
ATOM 1598 C CA . SER A 1 200 ? 27.167 2.452 -0.000 1.00 77.06 200 SER A CA 1
ATOM 1599 C C . SER A 1 200 ? 26.243 1.848 -1.059 1.00 77.06 200 SER A C 1
ATOM 1601 O O . SER A 1 200 ? 26.435 2.099 -2.245 1.00 77.06 200 SER A O 1
ATOM 1603 N N . ILE A 1 201 ? 25.205 1.116 -0.647 1.00 80.50 201 ILE A N 1
ATOM 1604 C CA . ILE A 1 201 ? 24.247 0.475 -1.556 1.00 80.50 201 ILE A CA 1
ATOM 1605 C C . ILE A 1 201 ? 23.387 1.529 -2.257 1.00 80.50 201 ILE A C 1
ATOM 1607 O O . ILE A 1 201 ? 23.194 1.449 -3.466 1.00 80.50 201 ILE A O 1
ATOM 1611 N N . HIS A 1 202 ? 22.953 2.570 -1.544 1.00 79.31 202 HIS A N 1
ATOM 1612 C CA . HIS A 1 202 ? 22.223 3.683 -2.156 1.00 79.31 202 HIS A CA 1
ATOM 1613 C C . HIS A 1 202 ? 23.060 4.398 -3.237 1.00 79.31 202 HIS A C 1
ATOM 1615 O O . HIS A 1 202 ? 22.541 4.749 -4.297 1.00 79.31 202 HIS A O 1
ATOM 1621 N N . SER A 1 203 ? 24.362 4.595 -3.000 1.00 80.50 203 SER A N 1
ATOM 1622 C CA . SER A 1 203 ? 25.281 5.187 -3.984 1.00 80.50 203 SER A CA 1
ATOM 1623 C C . SER A 1 203 ? 25.462 4.295 -5.218 1.00 80.50 203 SER A C 1
ATOM 1625 O O . SER A 1 203 ? 25.355 4.766 -6.350 1.00 80.50 203 SER A O 1
ATOM 1627 N N . VAL A 1 204 ? 25.660 2.989 -5.009 1.00 84.31 204 VAL A N 1
ATOM 1628 C CA . VAL A 1 204 ? 25.829 2.008 -6.093 1.00 84.31 204 VAL A CA 1
ATOM 1629 C C . VAL A 1 204 ? 24.565 1.893 -6.945 1.00 84.31 204 VAL A C 1
ATOM 1631 O O . VAL A 1 204 ? 24.656 1.924 -8.171 1.00 84.31 204 VAL A O 1
ATOM 1634 N N . ILE A 1 205 ? 23.387 1.814 -6.319 1.00 84.88 205 ILE A N 1
ATOM 1635 C CA . ILE A 1 205 ? 22.107 1.777 -7.036 1.00 84.88 205 ILE A CA 1
ATOM 1636 C C . ILE A 1 205 ? 21.885 3.087 -7.801 1.00 84.88 205 ILE A C 1
ATOM 1638 O O . ILE A 1 205 ? 21.478 3.054 -8.959 1.00 84.88 205 ILE A O 1
ATOM 1642 N N . GLY A 1 206 ? 22.207 4.237 -7.201 1.00 81.19 206 GLY A N 1
ATOM 1643 C CA . GLY A 1 206 ? 22.134 5.531 -7.879 1.00 81.19 206 GLY A CA 1
ATOM 1644 C C . GLY A 1 206 ? 23.015 5.589 -9.129 1.00 81.19 206 GLY A C 1
ATOM 1645 O O . GLY A 1 206 ? 22.548 5.986 -10.196 1.00 81.19 206 GLY A O 1
ATOM 1646 N N . LEU A 1 207 ? 24.262 5.124 -9.028 1.00 83.88 207 LEU A N 1
ATOM 1647 C CA . LEU A 1 207 ? 25.181 5.050 -10.162 1.00 83.88 207 LEU A CA 1
ATOM 1648 C C . LEU A 1 207 ? 24.678 4.080 -11.242 1.00 83.88 207 LEU A C 1
ATOM 1650 O O . LEU A 1 207 ? 24.726 4.409 -12.425 1.00 83.88 207 LEU A O 1
ATOM 1654 N N . ALA A 1 208 ? 24.132 2.926 -10.849 1.00 83.81 208 ALA A N 1
ATOM 1655 C CA . ALA A 1 208 ? 23.516 1.981 -11.777 1.00 83.81 208 ALA A CA 1
ATOM 1656 C C . ALA A 1 208 ? 22.323 2.603 -12.523 1.00 83.81 208 ALA A C 1
ATOM 1658 O O . ALA A 1 208 ? 22.233 2.468 -13.741 1.00 83.81 208 ALA A O 1
ATOM 1659 N N . CYS A 1 209 ? 21.451 3.346 -11.836 1.00 83.19 209 CYS A N 1
ATOM 1660 C CA . CYS A 1 209 ? 20.337 4.057 -12.468 1.00 83.19 209 CYS A CA 1
ATOM 1661 C C . CYS A 1 209 ? 20.812 5.092 -13.500 1.00 83.19 209 CYS A C 1
ATOM 1663 O O . CYS A 1 209 ? 20.250 5.143 -14.591 1.00 83.19 209 CYS A O 1
ATOM 1665 N N . VAL A 1 210 ? 21.873 5.853 -13.202 1.00 85.12 210 VAL A N 1
ATOM 1666 C CA . VAL A 1 210 ? 22.465 6.834 -14.136 1.00 85.12 210 VAL A CA 1
ATOM 1667 C C . VAL A 1 210 ? 23.056 6.148 -15.370 1.00 85.12 210 VAL A C 1
ATOM 1669 O O . VAL A 1 210 ? 22.882 6.612 -16.497 1.00 85.12 210 VAL A O 1
ATOM 1672 N N . VAL A 1 211 ? 23.739 5.016 -15.184 1.00 85.75 211 VAL A N 1
ATOM 1673 C CA . VAL A 1 211 ? 24.279 4.224 -16.299 1.00 85.75 211 VAL A CA 1
ATOM 1674 C C . VAL A 1 211 ? 23.149 3.668 -17.168 1.00 85.75 211 VAL A C 1
ATOM 1676 O O . VAL A 1 211 ? 23.231 3.745 -18.393 1.00 85.75 211 VAL A O 1
ATOM 1679 N N . LEU A 1 212 ? 22.079 3.156 -16.555 1.00 84.69 212 LEU A N 1
ATOM 1680 C CA . LEU A 1 212 ? 20.912 2.630 -17.267 1.00 84.69 212 LEU A CA 1
ATOM 1681 C C . LEU A 1 212 ? 20.154 3.726 -18.030 1.00 84.69 212 LEU A C 1
ATOM 1683 O O . LEU A 1 212 ? 19.744 3.500 -19.164 1.00 84.69 212 LEU A O 1
ATOM 1687 N N . GLU A 1 213 ? 20.023 4.926 -17.466 1.00 85.88 213 GLU A N 1
ATOM 1688 C CA . GLU A 1 213 ? 19.433 6.091 -18.139 1.00 85.88 213 GLU A CA 1
ATOM 1689 C C . GLU A 1 213 ? 20.261 6.532 -19.358 1.00 85.88 213 GLU A C 1
ATOM 1691 O O . GLU A 1 213 ? 19.732 6.817 -20.438 1.00 85.88 213 GLU A O 1
ATOM 1696 N N . LYS A 1 214 ? 21.589 6.505 -19.228 1.00 84.25 214 LYS A N 1
ATOM 1697 C CA . LYS A 1 214 ? 22.492 6.771 -20.349 1.00 84.25 214 LYS A CA 1
ATOM 1698 C C . LYS A 1 214 ? 22.420 5.667 -21.412 1.00 84.25 214 LYS A C 1
ATOM 1700 O O . LYS A 1 214 ? 22.463 5.964 -22.599 1.00 84.25 214 LYS A O 1
ATOM 1705 N N . GLY A 1 215 ? 22.242 4.411 -21.005 1.00 77.62 215 GLY A N 1
ATOM 1706 C CA . GLY A 1 215 ? 21.994 3.290 -21.916 1.00 77.62 215 GLY A CA 1
ATOM 1707 C C . GLY A 1 215 ? 20.664 3.407 -22.666 1.00 77.62 215 GLY A C 1
ATOM 1708 O O . GLY A 1 215 ? 20.596 3.095 -23.850 1.00 77.62 215 GLY A O 1
ATOM 1709 N N . GLU A 1 216 ? 19.619 3.916 -22.014 1.00 81.31 216 GLU A N 1
ATOM 1710 C CA . GLU A 1 216 ? 18.310 4.153 -22.630 1.00 81.31 216 GLU A CA 1
ATOM 1711 C C . GLU A 1 216 ? 18.351 5.250 -23.707 1.00 81.31 216 GLU A C 1
ATOM 1713 O O . GLU A 1 216 ? 17.730 5.097 -24.759 1.00 81.31 216 GLU A O 1
ATOM 1718 N N . SER A 1 217 ? 19.085 6.340 -23.461 1.00 78.31 217 SER A N 1
ATOM 1719 C CA . SER A 1 217 ? 19.178 7.485 -24.386 1.00 78.31 217 SER A CA 1
ATOM 1720 C C . SER A 1 217 ? 20.022 7.214 -25.635 1.00 78.31 217 SER A C 1
ATOM 1722 O O . SER A 1 217 ? 19.829 7.862 -26.660 1.00 78.31 217 SER A O 1
ATOM 1724 N N . VAL A 1 218 ? 20.928 6.237 -25.573 1.00 81.06 218 VAL A N 1
ATOM 1725 C CA . VAL A 1 218 ? 21.780 5.828 -26.701 1.00 81.06 218 VAL A CA 1
ATOM 1726 C C . VAL A 1 218 ? 21.057 4.856 -27.646 1.00 81.06 218 VAL A C 1
ATOM 1728 O O . VAL A 1 218 ? 21.459 4.704 -28.800 1.00 81.06 218 VAL A O 1
ATOM 1731 N N . LEU A 1 219 ? 19.976 4.205 -27.198 1.00 74.88 219 LEU A N 1
ATOM 1732 C CA . LEU A 1 219 ? 19.250 3.241 -28.023 1.00 74.88 219 LEU A CA 1
ATOM 1733 C C . LEU A 1 219 ? 18.298 3.935 -29.012 1.00 74.88 219 LEU A C 1
ATOM 1735 O O . LEU A 1 219 ? 17.446 4.726 -28.593 1.00 74.88 219 LEU A O 1
ATOM 1739 N N . PRO A 1 220 ? 18.387 3.616 -30.319 1.00 62.97 220 PRO A N 1
ATOM 1740 C CA . PRO A 1 220 ? 17.586 4.275 -31.341 1.00 62.97 220 PRO A CA 1
ATOM 1741 C C . PRO A 1 220 ? 16.096 3.962 -31.168 1.00 62.97 220 PRO A C 1
ATOM 1743 O O . PRO A 1 220 ? 15.685 2.803 -31.118 1.00 62.97 220 PRO A O 1
ATOM 1746 N N . THR A 1 221 ? 15.268 5.006 -31.123 1.00 56.00 221 THR A N 1
ATOM 1747 C CA . THR A 1 221 ? 13.814 4.906 -31.285 1.00 56.00 221 THR A CA 1
ATOM 1748 C C . THR A 1 221 ? 13.501 4.713 -32.760 1.00 56.00 221 THR A C 1
ATOM 1750 O O . THR A 1 221 ? 13.586 5.666 -33.534 1.00 56.00 221 THR A O 1
ATOM 1753 N N . ARG A 1 222 ? 13.134 3.497 -33.169 1.00 51.47 222 ARG A N 1
ATOM 1754 C CA . ARG A 1 222 ? 12.319 3.366 -34.377 1.00 51.47 222 ARG A CA 1
ATOM 1755 C C . ARG A 1 222 ? 10.861 3.571 -33.977 1.00 51.47 222 ARG A C 1
ATOM 1757 O O . ARG A 1 222 ? 10.368 2.858 -33.107 1.00 51.47 222 ARG A O 1
ATOM 1764 N N . VAL A 1 223 ? 10.270 4.622 -34.549 1.00 42.59 223 VAL A N 1
ATOM 1765 C CA . VAL A 1 223 ? 8.817 4.801 -34.697 1.00 42.59 223 VAL A CA 1
ATOM 1766 C C . VAL A 1 223 ? 8.277 3.660 -35.549 1.00 42.59 223 VAL A C 1
ATOM 1768 O O . VAL A 1 223 ? 8.997 3.277 -36.503 1.00 42.59 223 VAL A O 1
#

Secondary structure (DSSP, 8-state):
-TTTTTS-GGG-TT-HHHHHHHHHHHHHHHHHSSHHHHHHHHHHSSSSTT--S--SSSHHHHHHHHHHHHHHHHHT--HHHHHHHHHHHHH-TTS---HHHHHHHHHHHHHHHHHHHHHHHHHHHHHHHHHHHHHHHHHHHHHS-TT-HHHHHHHHHHHHHHHHHHHHHHHHHHHHHHHHHHHH--S--PPP---SS-HHHHHHHHHHHHHHHHHHHHS----

pLDDT: mean 76.05, std 12.52, range [37.19, 90.19]

Foldseek 3Di:
DVVLVVLPCVVPVPDVVSVVVNVVVVVVCVQCVDPQLVVVCVVPVGSDDDDDDDDPDDPVVVVVVVVVCVVCLLVLNCVVVLVVLCVVCVVDVVPNCDPVNSVVVSVVSSVVSCCCCVVVVVLVVLVVVLVVVLVVLVVVLVVDDPPPVLSNVLSVLVNVLSVLVSLVVSLVSVVVVVVVVVVVDDDDPDDPPDGPDDPVSSVVSVVSNVVSVVVNVPRDDDD

Sequence (223 aa):
MNMCRRCHPDKFPNEPLATVAFQKLSYAYSVLSDNRKRRLYDTNGTAEPGGAQDMHGANDTLNRVLLAIWADFLDGDFELIKMLLRSFGEVNPKLKFGDETIEALLQALVNLREVVVSAGQQHFRLLKFEMMRLYEIQHALRQLSYFDVPGRLKLTIQLARLTLALPVNVDKAIMAEQREENSQQEVGVGRPRGRYLPSSIHSVIGLACVVLEKGESVLPTRV

Radius of gyration: 29.07 Å; chains: 1; bounding box: 64×65×73 Å